Protein AF-A0A4R2RK93-F1 (afdb_monomer)

Solvent-accessible surface area (backbone atoms only — not comparable to full-atom values): 15989 Å² total; per-residue (Å²): 116,74,72,59,56,54,54,54,51,51,53,52,52,54,48,49,67,54,50,50,58,53,50,50,51,50,51,51,48,51,50,48,48,47,70,74,71,39,68,87,72,70,50,73,75,78,76,77,81,46,69,78,23,39,31,24,40,88,84,69,48,78,76,42,46,42,42,65,86,75,56,65,76,26,36,37,36,49,78,88,68,50,42,30,32,28,69,44,70,60,92,61,36,34,37,27,41,82,48,80,71,82,87,76,51,84,56,77,45,92,66,55,93,75,62,83,90,70,61,69,45,63,49,94,87,73,43,70,13,35,34,38,38,31,27,76,68,87,53,77,77,48,47,68,41,45,43,65,59,52,50,28,44,39,76,76,36,30,48,80,46,81,43,49,40,89,75,56,49,76,66,52,54,45,53,48,35,71,65,7,34,56,28,39,35,40,45,50,68,85,47,71,52,59,70,61,90,57,50,68,74,51,46,33,34,37,48,33,30,63,80,42,94,50,30,36,33,38,44,55,50,52,50,54,46,28,68,58,37,60,59,67,65,28,40,39,41,33,36,36,73,62,63,58,88,56,52,99,61,36,43,44,38,42,34,41,44,54,62,53,59,80,74,51,56,62,49,52,52,51,51,47,54,54,49,53,58,48,52,52,56,63,73,78,105

Organism: NCBI:txid35700

Secondary structure (DSSP, 8-state):
-HHHHHHHHHHHHHHHHHHHHHHHHHHHHHHHHHHHHSGGG-PPPPPP----EEEE-TTS-EEEEE-S---TT-EEE-TT--EEEEEEE-SSEEEEEE--GGGT-----SS-SSS--------TTS---EEEEEE---SHHHHHHHHHHHHHHHHTT-EEEEEEGGG--HHHHHHHHHH--SEEEEEEESSS----SS-GGG--EEEEETTSTTHHHHHHHHHHHHHTS-GGGPPEEEEESS--S--SSSEEEEEEEPPPPHHHHHHHHHHHHHHHHHHHHHH--

Sequence (285 aa):
MMNAERRIIGRRCLGALILLPLLFAAIAGLAWISFRYGPWHRIAEAAPWEVQRRVIDERGGSLAITFRPWQPGEGLLDEQGRYWQVTEVSEQAIQVKSASPADRWAEDDLVSRWGPACQLRFPDDGGRGTVVLITEISDKVQWETLEPLTQAVQRVGYEVVVEDATKIDQLRLQAWAEKGPAAIVRIHQQTTPLWSNGEPDRRPAIGVALNHVRVAANSRFAERWALALPAPERPLVFWHRQASQQHLCPRMLDLWVPPAVPGELAQAEKRMDALGGALGRALDS

Nearest PDB structures (foldseek):
  2amj-assembly1_A  TM=5.266E-01  e=3.882E-01  Escherichia coli O157:H7
  7e15-assembly2_D  TM=6.435E-01  e=1.097E+00  Thermococcus kodakarensis KOD1
  5ghr-assembly2_C  TM=6.424E-01  e=1.683E+00  Thermococcus kodakarensis KOD1
  4jgi-assembly3_A  TM=5.611E-01  e=1.318E+00  Desulfitobacterium hafniense
  4kvf-assembly1_A  TM=6.043E-01  e=4.755E+00  Kribbella flavida DSM 17836

pLDDT: mean 70.52, std 14.19, range [40.0, 92.25]

Foldseek 3Di:
DVVVVVVVVVVVVVVCVVVVVVVVVVVVVVVVCCVVVNVPLVFPDFDPQADWAFEAEPVRDTQFIGSHDADFQKWWAGLVRFIWGFHDDDRHYTYIYGDDPPPQAPDLPLAQPPDPDFDADDDPVRAPFAEEEEEQDPDPLLVVQCVLLCVLCVVNRHHYHYHHNVPDDPVNVVVVLNVHGSEYEYEDEDARFDQDPLDRHQAKEKEAESPQSCSNNLQVVLSSSQVSDRSSRRHMYIYHPRDDSADNDRGYMYIYGDYDDPVVVVVVVVVVVVVVVVVVVVVVD

Structure (mmCIF, N/CA/C/O backbone):
data_AF-A0A4R2RK93-F1
#
_entry.id   AF-A0A4R2RK93-F1
#
loop_
_atom_site.group_PDB
_atom_site.id
_atom_site.type_symbol
_atom_site.label_atom_id
_atom_site.label_alt_id
_atom_site.label_comp_id
_atom_site.label_asym_id
_atom_site.label_entity_id
_atom_site.label_seq_id
_atom_site.pdbx_PDB_ins_code
_atom_site.Cartn_x
_atom_site.Cartn_y
_atom_site.C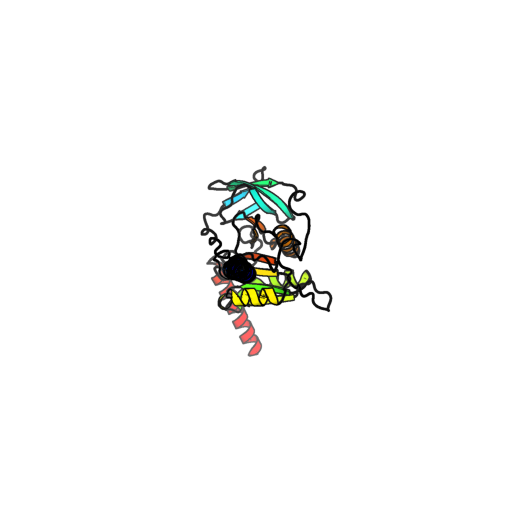artn_z
_atom_site.occupancy
_atom_site.B_iso_or_equiv
_atom_site.auth_seq_id
_atom_site.auth_comp_id
_atom_site.auth_asym_id
_atom_site.auth_atom_id
_atom_site.pdbx_PDB_model_num
ATOM 1 N N . MET A 1 1 ? 46.205 -23.439 -55.775 1.00 56.78 1 MET A N 1
ATOM 2 C CA . MET A 1 1 ? 45.914 -22.351 -54.807 1.00 56.78 1 MET A CA 1
ATOM 3 C C . MET A 1 1 ? 44.507 -22.408 -54.194 1.00 56.78 1 MET A C 1
ATOM 5 O O . MET A 1 1 ? 44.400 -22.143 -53.006 1.00 56.78 1 MET A O 1
ATOM 9 N N . MET A 1 2 ? 43.459 -22.859 -54.903 1.00 55.97 2 MET A N 1
ATOM 10 C CA . MET A 1 2 ? 42.069 -22.917 -54.385 1.00 55.97 2 MET A CA 1
ATOM 11 C C . MET A 1 2 ? 41.837 -23.712 -53.077 1.00 55.97 2 MET A C 1
ATOM 13 O O . MET A 1 2 ? 40.909 -23.406 -52.331 1.00 55.97 2 MET A O 1
ATOM 17 N N . ASN A 1 3 ? 42.662 -24.716 -52.754 1.00 58.53 3 ASN A N 1
ATOM 18 C CA . ASN A 1 3 ? 42.479 -25.524 -51.535 1.00 58.53 3 ASN A CA 1
ATOM 19 C C . ASN A 1 3 ? 42.937 -24.819 -50.245 1.00 58.53 3 ASN A C 1
ATOM 21 O O . ASN A 1 3 ? 42.450 -25.155 -49.164 1.00 58.53 3 ASN A O 1
ATOM 25 N N . ALA A 1 4 ? 43.845 -23.843 -50.340 1.00 58.66 4 ALA A N 1
ATOM 26 C CA . ALA A 1 4 ? 44.300 -23.075 -49.181 1.00 58.66 4 ALA A CA 1
ATOM 27 C C . ALA A 1 4 ? 43.253 -22.026 -48.771 1.00 58.66 4 ALA A C 1
ATOM 29 O O . ALA A 1 4 ? 42.910 -21.923 -47.595 1.00 58.66 4 ALA A O 1
ATOM 30 N N . GLU A 1 5 ? 42.658 -21.331 -49.744 1.00 56.16 5 GLU A N 1
ATOM 31 C CA . GLU A 1 5 ? 41.622 -20.318 -49.502 1.00 56.16 5 GLU A CA 1
ATOM 32 C C . GLU A 1 5 ? 40.330 -20.920 -48.931 1.00 56.16 5 GLU A C 1
ATOM 34 O O . GLU A 1 5 ? 39.788 -20.391 -47.960 1.00 56.16 5 GLU A O 1
ATOM 39 N N . ARG A 1 6 ? 39.881 -22.088 -49.422 1.00 59.31 6 ARG A N 1
ATOM 40 C CA . ARG A 1 6 ? 38.705 -22.784 -48.855 1.00 59.31 6 ARG A CA 1
ATOM 41 C C . ARG A 1 6 ? 38.905 -23.216 -47.399 1.00 59.31 6 ARG A C 1
ATOM 43 O O . ARG A 1 6 ? 37.964 -23.144 -46.610 1.00 59.31 6 ARG A O 1
ATOM 50 N N . ARG A 1 7 ? 40.122 -23.621 -47.008 1.00 58.16 7 ARG A N 1
ATOM 51 C CA . ARG A 1 7 ? 40.441 -23.963 -45.607 1.00 58.16 7 ARG A CA 1
ATOM 52 C C . ARG A 1 7 ? 40.452 -22.735 -44.696 1.00 58.16 7 ARG A C 1
ATOM 54 O O . ARG A 1 7 ? 40.035 -22.839 -43.544 1.00 58.16 7 ARG A O 1
ATOM 61 N N . ILE A 1 8 ? 40.901 -21.586 -45.200 1.00 62.03 8 ILE A N 1
ATOM 62 C CA . ILE A 1 8 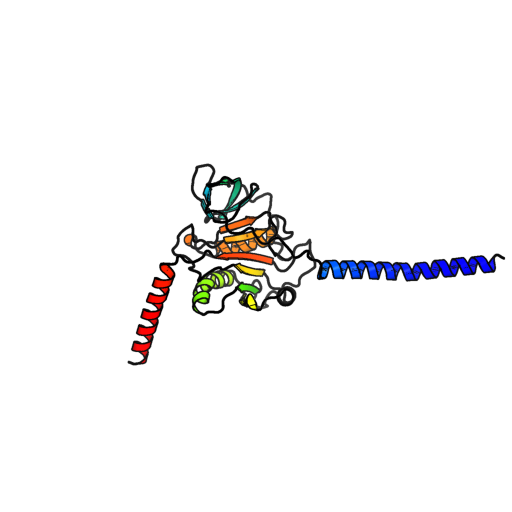? 40.918 -20.324 -44.448 1.00 62.03 8 ILE A CA 1
ATOM 63 C C . ILE A 1 8 ? 39.488 -19.807 -44.240 1.00 62.03 8 ILE A C 1
ATOM 65 O O . ILE A 1 8 ? 39.135 -19.439 -43.121 1.00 62.03 8 ILE A O 1
ATOM 69 N N . ILE A 1 9 ? 38.645 -19.846 -45.277 1.00 62.62 9 ILE A N 1
ATOM 70 C CA . ILE A 1 9 ? 37.237 -19.428 -45.194 1.00 62.62 9 ILE A CA 1
ATOM 71 C C . ILE A 1 9 ? 36.448 -20.360 -44.261 1.00 62.62 9 ILE A C 1
ATOM 73 O O . ILE A 1 9 ? 35.766 -19.879 -43.361 1.00 62.62 9 ILE A O 1
ATOM 77 N N . GLY A 1 10 ? 36.617 -21.683 -44.378 1.00 61.56 10 GLY A N 1
ATOM 78 C CA . GLY A 1 10 ? 35.947 -22.653 -43.503 1.00 61.56 10 GLY A CA 1
ATOM 79 C C . GLY A 1 10 ? 36.301 -22.493 -42.018 1.00 61.56 10 GLY A C 1
ATOM 80 O O . GLY A 1 10 ? 35.417 -22.543 -41.168 1.00 61.56 10 GLY A O 1
ATOM 81 N N . ARG A 1 11 ? 37.573 -22.218 -41.690 1.00 63.28 11 ARG A N 1
ATOM 82 C CA . ARG A 1 11 ? 38.005 -21.947 -40.304 1.00 63.28 11 ARG A CA 1
ATOM 83 C C . ARG A 1 11 ? 37.460 -20.623 -39.761 1.00 63.28 11 ARG A C 1
ATOM 85 O O . ARG A 1 11 ? 37.120 -20.553 -38.584 1.00 63.28 11 ARG A O 1
ATOM 92 N N . ARG A 1 12 ? 37.338 -19.595 -40.608 1.00 65.88 12 ARG A N 1
ATOM 93 C CA . ARG A 1 12 ? 36.748 -18.298 -40.232 1.00 65.88 12 ARG A CA 1
ATOM 94 C C . ARG A 1 12 ? 35.237 -18.402 -39.996 1.00 65.88 12 ARG A C 1
ATOM 96 O O . ARG A 1 12 ? 34.752 -17.863 -39.007 1.00 65.88 12 ARG A O 1
ATOM 103 N N . CYS A 1 13 ? 34.513 -19.147 -40.831 1.00 64.50 13 CYS A N 1
ATOM 104 C CA . CYS A 1 13 ? 33.079 -19.394 -40.651 1.00 64.50 13 CYS A CA 1
ATOM 105 C C . CYS A 1 13 ? 32.783 -20.272 -39.425 1.00 64.50 13 CYS A C 1
ATOM 107 O O . CYS A 1 13 ? 31.846 -19.983 -38.688 1.00 64.50 13 CYS A O 1
ATOM 109 N N . LEU A 1 14 ? 33.601 -21.300 -39.162 1.00 68.81 14 LEU A N 1
ATOM 110 C CA . LEU A 1 14 ? 33.453 -22.149 -37.975 1.00 68.81 14 LEU A CA 1
ATOM 111 C C . LEU A 1 14 ? 33.743 -21.374 -36.679 1.00 68.81 14 LEU A C 1
ATOM 113 O O . LEU A 1 14 ? 33.020 -21.520 -35.698 1.00 68.81 14 LEU A O 1
ATOM 117 N N . GLY A 1 15 ? 34.758 -20.501 -36.694 1.00 67.44 15 GLY A N 1
ATOM 118 C CA . GLY A 1 15 ? 35.039 -19.590 -35.585 1.00 67.44 15 GLY A CA 1
ATOM 119 C C . GLY A 1 15 ? 33.875 -18.636 -35.310 1.00 67.44 15 GLY A C 1
ATOM 120 O O . GLY A 1 15 ? 33.467 -18.495 -34.162 1.00 67.44 15 GLY A O 1
ATOM 121 N N . ALA A 1 16 ? 33.285 -18.044 -36.354 1.00 71.06 16 ALA A N 1
ATOM 122 C CA . ALA A 1 16 ? 32.118 -17.170 -36.220 1.00 71.06 16 ALA A CA 1
ATOM 123 C C . ALA A 1 16 ? 30.878 -17.908 -35.678 1.00 71.06 16 ALA A C 1
ATOM 125 O O . ALA A 1 16 ? 30.174 -17.362 -34.835 1.00 71.06 16 ALA A O 1
ATOM 126 N N . LEU A 1 17 ? 30.648 -19.158 -36.099 1.00 77.94 17 LEU A N 1
ATOM 127 C CA . LEU A 1 17 ? 29.531 -19.992 -35.635 1.00 77.94 17 LEU A CA 1
ATOM 128 C C . LEU A 1 17 ? 29.605 -20.354 -34.146 1.00 77.94 17 LEU A C 1
ATOM 130 O O . LEU A 1 17 ? 28.566 -20.568 -33.536 1.00 77.94 17 LEU A O 1
ATOM 134 N N . ILE A 1 18 ? 30.803 -20.410 -33.559 1.00 79.31 18 ILE A N 1
ATOM 135 C CA . ILE A 1 18 ? 30.996 -20.683 -32.125 1.00 79.31 18 ILE A CA 1
ATOM 136 C C . ILE A 1 18 ? 31.049 -19.376 -31.321 1.00 79.31 18 ILE A C 1
ATOM 138 O O . ILE A 1 18 ? 30.491 -19.291 -30.228 1.00 79.31 18 ILE A O 1
ATOM 142 N N . LEU A 1 19 ? 31.683 -18.334 -31.867 1.00 84.25 19 LEU A N 1
ATOM 143 C CA . LEU A 1 19 ? 31.824 -17.042 -31.194 1.00 84.25 19 LEU A CA 1
ATOM 144 C C . LEU A 1 19 ? 30.496 -16.291 -31.070 1.00 84.25 19 LEU A C 1
ATOM 146 O O . LEU A 1 19 ? 30.280 -15.652 -30.045 1.00 84.25 19 LEU A O 1
ATOM 150 N N . LEU A 1 20 ? 29.597 -16.376 -32.058 1.00 85.88 20 LEU A N 1
ATOM 151 C CA . LEU A 1 20 ? 28.298 -15.695 -31.991 1.00 85.88 20 LEU A CA 1
ATOM 152 C C . LEU A 1 20 ? 27.426 -16.194 -30.826 1.00 85.88 20 LEU A C 1
ATOM 154 O O . LEU A 1 20 ? 26.984 -15.356 -30.043 1.00 85.88 20 LEU A O 1
ATOM 158 N N . PRO A 1 21 ? 27.192 -17.509 -30.647 1.00 89.50 21 PRO A N 1
ATOM 159 C CA . PRO A 1 21 ? 26.432 -18.023 -29.508 1.00 89.50 21 PRO A CA 1
ATOM 160 C C . PRO A 1 21 ? 27.069 -17.684 -28.161 1.00 89.50 21 PRO A C 1
ATOM 162 O O . PRO A 1 21 ? 26.355 -17.330 -27.229 1.00 89.50 21 PRO A O 1
ATOM 165 N N . LEU A 1 22 ? 28.402 -17.747 -28.057 1.00 89.81 22 LEU A N 1
ATOM 166 C CA . LEU A 1 22 ? 29.116 -17.373 -26.833 1.00 89.81 22 LEU A CA 1
ATOM 167 C C . LEU A 1 22 ? 28.977 -15.880 -26.527 1.00 89.81 22 LEU A C 1
ATOM 169 O O . LEU A 1 22 ? 28.758 -15.512 -25.376 1.00 89.81 22 LEU A O 1
ATOM 173 N N . LEU A 1 23 ? 29.051 -15.024 -27.547 1.00 90.50 23 LEU A N 1
ATOM 174 C CA . LEU A 1 23 ? 28.814 -13.591 -27.408 1.00 90.50 23 LEU A CA 1
ATOM 175 C C . 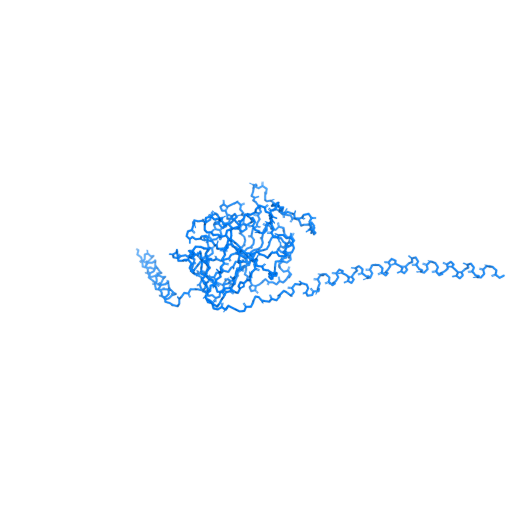LEU A 1 23 ? 27.366 -13.313 -26.990 1.00 90.50 23 LEU A C 1
ATOM 177 O O . LEU A 1 23 ? 27.140 -12.531 -26.073 1.00 90.50 23 LEU A O 1
ATOM 181 N N . PHE A 1 24 ? 26.391 -13.987 -27.604 1.00 90.25 24 PHE A N 1
ATOM 182 C CA . PHE A 1 24 ? 24.987 -13.895 -27.203 1.00 90.25 24 PHE A CA 1
ATOM 183 C C . PHE A 1 24 ? 24.774 -14.358 -25.758 1.00 90.25 24 PHE A C 1
ATOM 185 O O . PHE A 1 24 ? 24.092 -13.671 -25.004 1.00 90.25 24 PHE A O 1
ATOM 192 N N . ALA A 1 25 ? 25.390 -15.467 -25.345 1.00 90.81 25 ALA A N 1
ATOM 193 C CA . ALA A 1 25 ? 25.330 -15.957 -23.971 1.00 90.81 25 ALA A CA 1
ATOM 194 C C . ALA A 1 25 ? 25.992 -14.984 -22.984 1.00 90.81 25 ALA A C 1
ATOM 196 O O . ALA A 1 25 ? 25.456 -14.753 -21.904 1.00 90.81 25 ALA A O 1
ATOM 197 N N . ALA A 1 26 ? 27.114 -14.364 -23.360 1.00 91.06 26 ALA A N 1
ATOM 198 C CA . ALA A 1 26 ? 27.783 -13.353 -22.548 1.00 91.06 26 ALA A CA 1
ATOM 199 C C . ALA A 1 26 ? 26.936 -12.078 -22.411 1.00 91.06 26 ALA A C 1
ATOM 201 O O . ALA A 1 26 ? 26.780 -11.570 -21.304 1.00 91.06 26 ALA A O 1
ATOM 202 N N . ILE A 1 27 ? 26.335 -11.590 -23.502 1.00 92.06 27 ILE A N 1
ATOM 203 C CA . ILE A 1 27 ? 25.421 -10.438 -23.481 1.00 92.06 27 ILE A CA 1
ATOM 204 C C . ILE A 1 27 ? 24.179 -10.760 -22.645 1.00 92.06 27 ILE A C 1
ATOM 206 O O . ILE A 1 27 ? 23.787 -9.950 -21.810 1.00 92.06 27 ILE A O 1
ATOM 210 N N . ALA A 1 28 ? 23.586 -11.945 -22.814 1.00 88.69 28 ALA A N 1
ATOM 211 C CA . ALA A 1 28 ? 22.443 -12.388 -22.021 1.00 88.69 28 ALA A CA 1
ATOM 212 C C . ALA A 1 28 ? 22.800 -12.528 -20.533 1.00 88.69 28 ALA A C 1
ATOM 214 O O . ALA A 1 28 ? 22.027 -12.107 -19.678 1.00 88.69 28 ALA A O 1
ATOM 215 N N . GLY A 1 29 ? 23.986 -13.054 -20.216 1.00 90.12 29 GLY A N 1
ATOM 216 C CA . GLY A 1 29 ? 24.502 -13.148 -18.852 1.00 90.12 29 GLY A CA 1
ATOM 217 C C . GLY A 1 29 ? 24.739 -11.776 -18.222 1.00 90.12 29 GLY A C 1
ATOM 218 O O . GLY A 1 29 ? 24.329 -11.549 -17.088 1.00 90.12 29 GLY A O 1
ATOM 219 N N . LEU A 1 30 ? 25.324 -10.832 -18.963 1.00 85.94 30 LEU A N 1
ATOM 220 C CA . LEU A 1 30 ? 25.493 -9.448 -18.514 1.00 85.94 30 LEU A CA 1
ATOM 221 C C . LEU A 1 30 ? 24.144 -8.752 -18.323 1.00 85.94 30 LEU A C 1
ATOM 223 O O . LEU A 1 30 ? 23.946 -8.110 -17.300 1.00 85.94 30 LEU A O 1
ATOM 227 N N . ALA A 1 31 ? 23.197 -8.928 -19.246 1.00 77.62 31 ALA A N 1
ATOM 228 C CA . ALA A 1 31 ? 21.842 -8.405 -19.108 1.00 77.62 31 ALA A CA 1
ATOM 229 C C . ALA A 1 31 ? 21.126 -9.006 -17.888 1.00 77.62 31 ALA A C 1
ATOM 231 O O . ALA A 1 31 ? 20.501 -8.269 -17.132 1.00 77.62 31 ALA A O 1
ATOM 232 N N . TRP A 1 32 ? 21.270 -10.313 -17.645 1.00 79.00 32 TRP A N 1
ATOM 233 C CA . TRP A 1 32 ? 20.745 -10.991 -16.459 1.00 79.00 32 TRP A CA 1
ATOM 234 C C . TRP A 1 32 ? 21.366 -10.443 -15.174 1.00 79.00 32 TRP A C 1
ATOM 236 O O . TRP A 1 32 ? 20.637 -10.078 -14.259 1.00 79.00 32 TRP A O 1
ATOM 246 N N . ILE A 1 33 ? 22.694 -10.315 -15.109 1.00 76.88 33 ILE A N 1
ATOM 247 C CA . ILE A 1 33 ? 23.408 -9.747 -13.957 1.00 76.88 33 ILE A CA 1
ATOM 248 C C . ILE A 1 33 ? 22.988 -8.290 -13.736 1.00 76.88 33 ILE A C 1
ATOM 250 O O . ILE A 1 33 ? 22.662 -7.917 -12.615 1.00 76.88 33 ILE A O 1
ATOM 254 N N . SER A 1 34 ? 22.931 -7.464 -14.779 1.00 67.50 34 SER A N 1
ATOM 255 C CA . SER A 1 34 ? 22.481 -6.075 -14.675 1.00 67.50 34 SER A CA 1
ATOM 256 C C . SER A 1 34 ? 21.011 -5.962 -14.287 1.00 67.50 34 SER A C 1
ATOM 258 O O . SER A 1 34 ? 20.665 -5.044 -13.556 1.00 67.50 34 SER A O 1
ATOM 260 N N . PHE A 1 35 ? 20.140 -6.869 -14.722 1.00 64.19 35 PHE A N 1
ATOM 261 C CA . PHE A 1 35 ? 18.744 -6.906 -14.281 1.00 64.19 35 PHE A CA 1
ATOM 262 C C . PHE A 1 35 ? 18.628 -7.359 -12.818 1.00 64.19 35 PHE A C 1
ATOM 264 O O . PHE A 1 35 ? 17.820 -6.832 -12.062 1.00 64.19 35 PHE A O 1
ATOM 271 N N . ARG A 1 36 ? 19.472 -8.310 -12.407 1.00 60.78 36 ARG A N 1
ATOM 272 C CA . ARG A 1 36 ? 19.457 -8.941 -11.085 1.00 60.78 36 ARG A CA 1
ATOM 273 C C . ARG A 1 36 ? 20.105 -8.101 -9.984 1.00 60.78 36 ARG A C 1
ATOM 275 O O . ARG A 1 36 ? 19.633 -8.115 -8.853 1.00 60.78 36 ARG A O 1
ATOM 282 N N . TYR A 1 37 ? 21.195 -7.418 -10.318 1.00 58.94 37 TYR A N 1
ATOM 283 C CA . TYR A 1 37 ? 22.056 -6.678 -9.390 1.00 58.94 37 TYR A CA 1
ATOM 284 C C . TYR A 1 37 ? 22.145 -5.187 -9.717 1.00 58.94 37 TYR A C 1
ATOM 286 O O . TYR A 1 37 ? 22.783 -4.432 -8.985 1.00 58.94 37 TYR A O 1
ATOM 294 N N . GLY A 1 38 ? 21.546 -4.741 -10.822 1.00 51.00 38 GLY A N 1
ATOM 295 C CA . GLY A 1 38 ? 21.521 -3.326 -11.155 1.00 51.00 38 GLY A CA 1
ATOM 296 C C . GLY A 1 38 ? 20.697 -2.528 -10.143 1.00 51.00 38 GLY A C 1
ATOM 297 O O . GLY A 1 38 ? 19.739 -3.043 -9.561 1.00 51.00 38 GLY A O 1
ATOM 298 N N . PRO A 1 39 ? 21.007 -1.235 -9.966 1.00 45.75 39 PRO A N 1
ATOM 299 C CA . PRO A 1 39 ? 20.305 -0.343 -9.052 1.00 45.75 39 PRO A CA 1
ATOM 300 C C . PRO A 1 39 ? 18.919 0.065 -9.578 1.00 45.75 39 PRO A C 1
ATOM 302 O O . PRO A 1 39 ? 18.404 1.100 -9.177 1.00 45.75 39 PRO A O 1
ATOM 305 N N . TRP A 1 40 ? 18.279 -0.744 -10.431 1.00 45.44 40 TRP A N 1
ATOM 306 C CA . TRP A 1 40 ? 16.884 -0.568 -10.859 1.00 45.44 40 TRP A CA 1
ATOM 307 C C . TRP A 1 40 ? 15.914 -0.523 -9.666 1.00 45.44 40 TRP A C 1
ATOM 309 O O . TRP A 1 40 ? 14.794 -0.042 -9.786 1.00 45.44 40 TRP A O 1
ATOM 319 N N . HIS A 1 41 ? 16.365 -1.009 -8.507 1.00 41.69 41 HIS A N 1
ATOM 320 C CA . HIS A 1 41 ? 15.663 -0.988 -7.226 1.00 41.69 41 HIS A CA 1
ATOM 321 C C . HIS A 1 41 ? 15.992 0.228 -6.347 1.00 41.69 41 HIS A C 1
ATOM 323 O O . HIS A 1 41 ? 15.347 0.415 -5.317 1.00 41.69 41 HIS A O 1
ATOM 329 N N . ARG A 1 42 ? 16.978 1.062 -6.715 1.00 41.44 42 ARG A N 1
ATOM 330 C CA . ARG A 1 42 ? 17.233 2.337 -6.031 1.00 41.44 42 ARG A CA 1
ATOM 331 C C . ARG A 1 42 ? 16.249 3.363 -6.550 1.00 41.44 42 ARG A C 1
ATOM 333 O O . ARG A 1 42 ? 16.526 4.155 -7.445 1.00 41.44 42 ARG A O 1
ATOM 340 N N . ILE A 1 43 ? 15.069 3.287 -5.977 1.00 42.12 43 ILE A N 1
ATOM 341 C CA . ILE A 1 43 ? 14.025 4.266 -6.156 1.00 42.12 43 ILE A CA 1
ATOM 342 C C . ILE A 1 43 ? 14.246 5.322 -5.080 1.00 42.12 43 ILE A C 1
ATOM 344 O O . ILE A 1 43 ? 14.514 4.973 -3.930 1.00 42.12 43 ILE A O 1
ATOM 348 N N . ALA A 1 44 ? 14.231 6.591 -5.492 1.00 40.00 44 ALA A N 1
ATOM 349 C CA . ALA A 1 44 ? 14.431 7.727 -4.605 1.00 40.00 44 ALA A CA 1
ATOM 350 C C . ALA A 1 44 ? 13.558 7.564 -3.354 1.00 40.00 44 ALA A C 1
ATOM 352 O O . ALA A 1 44 ? 12.356 7.317 -3.473 1.00 40.00 44 ALA A O 1
ATOM 353 N N . GLU A 1 45 ? 14.176 7.655 -2.174 1.00 41.97 45 GLU A N 1
ATOM 354 C CA . GLU A 1 45 ? 13.434 7.742 -0.920 1.00 41.97 45 GLU A CA 1
ATOM 355 C C . GLU A 1 45 ? 12.424 8.881 -1.041 1.00 41.97 45 GLU A C 1
ATOM 357 O O . GLU A 1 45 ? 12.736 9.947 -1.586 1.00 41.97 45 GLU A O 1
ATOM 362 N N . ALA A 1 46 ? 11.194 8.621 -0.595 1.00 47.09 46 ALA A N 1
ATOM 363 C CA . ALA A 1 46 ? 10.167 9.645 -0.533 1.00 47.09 46 ALA A CA 1
ATOM 364 C C . ALA A 1 46 ? 10.756 10.874 0.170 1.00 47.09 46 ALA A C 1
ATOM 366 O O . ALA A 1 46 ? 11.400 10.746 1.213 1.00 47.09 46 ALA A O 1
ATOM 367 N N . ALA A 1 47 ? 10.570 12.048 -0.436 1.00 41.12 47 ALA A N 1
ATOM 368 C CA . ALA A 1 47 ? 11.033 13.293 0.153 1.00 41.12 47 ALA A CA 1
ATOM 369 C C . ALA A 1 47 ? 10.499 13.408 1.595 1.00 41.12 47 ALA A C 1
ATOM 371 O O . ALA A 1 47 ? 9.355 13.008 1.846 1.00 41.12 47 ALA A O 1
ATOM 372 N N . PRO A 1 48 ? 11.315 13.911 2.537 1.00 45.34 48 PRO A N 1
ATOM 373 C CA . PRO A 1 48 ? 10.910 14.062 3.925 1.00 45.34 48 PRO A CA 1
ATOM 374 C C . PRO A 1 48 ? 9.604 14.856 4.042 1.00 45.34 48 PRO A C 1
ATOM 376 O O . PRO A 1 48 ? 9.290 15.715 3.225 1.00 45.34 48 PRO A O 1
ATOM 379 N N . TRP A 1 49 ? 8.842 14.509 5.073 1.00 53.38 49 TRP A N 1
ATOM 380 C CA . TRP A 1 49 ? 7.517 15.000 5.437 1.00 53.38 49 TRP A CA 1
ATOM 381 C C . TRP A 1 49 ? 7.456 16.533 5.466 1.00 53.38 49 TRP A C 1
ATOM 383 O O . TRP A 1 49 ? 7.869 17.173 6.432 1.00 53.38 49 TRP A O 1
ATOM 393 N N . GLU A 1 50 ? 6.936 17.129 4.397 1.00 56.25 50 GLU A N 1
ATOM 394 C CA . GLU A 1 50 ? 6.776 18.573 4.274 1.00 56.25 50 GLU A CA 1
ATOM 395 C C . GLU A 1 50 ? 5.340 18.972 4.585 1.00 56.25 50 GLU A C 1
ATOM 397 O O . GLU A 1 50 ? 4.428 18.540 3.887 1.00 56.25 50 GLU A O 1
ATOM 402 N N . VAL A 1 51 ? 5.199 19.848 5.586 1.00 59.53 51 VAL A N 1
ATOM 403 C CA . VAL A 1 51 ? 4.055 20.721 5.913 1.00 59.53 51 VAL A CA 1
ATOM 404 C C . VAL A 1 51 ? 2.668 20.082 5.764 1.00 59.53 51 VAL A C 1
ATOM 406 O O . VAL A 1 51 ? 2.208 19.736 4.680 1.00 59.53 51 VAL A O 1
ATOM 409 N N . GLN A 1 52 ? 1.934 20.026 6.874 1.00 71.88 52 GLN A N 1
ATOM 410 C CA . GLN A 1 52 ? 0.543 19.580 6.896 1.00 71.88 52 GLN A CA 1
ATOM 411 C C . GLN A 1 52 ? -0.322 20.410 5.928 1.00 71.88 52 GLN A C 1
ATOM 413 O O . GLN A 1 52 ? -0.493 21.614 6.114 1.00 71.88 52 GLN A O 1
ATOM 418 N N . ARG A 1 53 ? -0.893 19.764 4.907 1.00 81.88 53 ARG A N 1
ATOM 419 C CA . ARG A 1 53 ? -1.794 20.372 3.916 1.00 81.88 53 ARG A CA 1
ATOM 420 C C . ARG A 1 53 ? -3.181 19.746 4.005 1.00 81.88 53 ARG A C 1
ATOM 422 O O . ARG A 1 53 ? -3.327 18.552 4.277 1.00 81.88 53 ARG A O 1
ATOM 429 N N . ARG A 1 54 ? -4.216 20.549 3.747 1.00 85.25 54 ARG A N 1
ATOM 430 C CA . ARG A 1 54 ? -5.602 20.062 3.644 1.00 85.25 54 ARG A CA 1
ATOM 431 C C . ARG A 1 54 ? -5.898 19.616 2.223 1.00 85.25 54 ARG A C 1
ATOM 433 O O . ARG A 1 54 ? -5.593 20.343 1.284 1.00 85.25 54 ARG A O 1
ATOM 440 N N . VAL A 1 55 ? -6.532 18.462 2.068 1.00 86.00 55 VAL A N 1
ATOM 441 C CA . VAL A 1 55 ? -7.075 18.028 0.783 1.00 86.00 55 VAL A CA 1
ATOM 442 C C . VAL A 1 55 ? -8.518 18.492 0.691 1.00 86.00 55 VAL A C 1
ATOM 444 O O . VAL A 1 55 ? -9.344 18.083 1.507 1.00 86.00 55 VAL A O 1
ATOM 447 N N . ILE A 1 56 ? -8.801 19.367 -0.268 1.00 90.81 56 ILE A N 1
ATOM 448 C CA . ILE A 1 56 ? -10.101 20.019 -0.420 1.00 90.81 56 ILE A CA 1
ATOM 449 C C . ILE A 1 56 ? -10.719 19.701 -1.778 1.00 90.81 56 ILE A C 1
ATOM 451 O O . ILE A 1 56 ? -10.022 19.670 -2.793 1.00 90.81 56 ILE A O 1
ATOM 455 N N . ASP A 1 57 ? -12.025 19.456 -1.788 1.00 91.31 57 ASP A N 1
ATOM 456 C CA . ASP A 1 57 ? -12.788 19.278 -3.020 1.00 91.31 57 ASP A CA 1
ATOM 457 C C . ASP A 1 57 ? -13.071 20.619 -3.726 1.00 91.31 57 ASP A C 1
ATOM 459 O O . ASP A 1 57 ? -12.795 21.707 -3.215 1.00 91.31 57 ASP A O 1
ATOM 463 N N . GLU A 1 58 ? -13.674 20.542 -4.912 1.00 88.38 58 GLU A N 1
ATOM 464 C CA . GLU A 1 58 ? -14.066 21.701 -5.729 1.00 88.38 58 GLU A CA 1
ATOM 465 C C . GLU A 1 58 ? -15.099 22.636 -5.065 1.00 88.38 58 GLU A C 1
ATOM 467 O O . GLU A 1 58 ? -15.344 23.737 -5.557 1.00 88.38 58 GLU A O 1
ATOM 472 N N . ARG A 1 59 ? -15.710 22.217 -3.950 1.00 88.25 59 ARG A N 1
ATOM 473 C CA . ARG A 1 59 ? -16.671 22.992 -3.150 1.00 88.25 59 ARG A CA 1
ATOM 474 C C . ARG A 1 59 ? -16.046 23.542 -1.862 1.00 88.25 59 ARG A C 1
ATOM 476 O O . ARG A 1 59 ? -16.752 24.174 -1.078 1.00 88.25 59 ARG A O 1
ATOM 483 N N . GLY A 1 60 ? -14.752 23.311 -1.631 1.00 84.75 60 GLY A N 1
ATOM 484 C CA . GLY A 1 60 ? -14.045 23.688 -0.405 1.00 84.75 60 GLY A CA 1
ATOM 485 C C . GLY A 1 60 ? -14.269 22.728 0.770 1.00 84.75 60 GLY A C 1
ATOM 486 O O . GLY A 1 60 ? -13.863 23.032 1.893 1.00 84.75 60 GLY A O 1
ATOM 487 N N . GLY A 1 61 ? -14.904 21.577 0.538 1.00 85.75 61 GLY A N 1
ATOM 488 C CA . GLY A 1 61 ? -15.077 20.520 1.526 1.00 85.75 61 GLY A CA 1
ATOM 489 C C . GLY A 1 61 ? -13.751 19.826 1.826 1.00 85.75 61 GLY A C 1
ATOM 490 O O . GLY A 1 61 ? -13.025 19.437 0.916 1.00 85.75 61 GLY A O 1
ATOM 491 N N . SER A 1 62 ? -13.422 19.666 3.108 1.00 85.00 62 SER A N 1
ATOM 492 C CA . SER A 1 62 ? -12.208 18.963 3.534 1.00 85.00 62 SER A CA 1
ATOM 493 C C . SER A 1 62 ? -12.406 17.453 3.429 1.00 85.00 62 SER A C 1
ATOM 495 O O . SER A 1 62 ? -13.263 16.900 4.113 1.00 85.00 62 SER A O 1
ATOM 497 N N . LEU A 1 63 ? -11.586 16.787 2.620 1.00 78.88 63 LEU A N 1
ATOM 498 C CA . LEU A 1 63 ? -11.600 15.331 2.450 1.00 7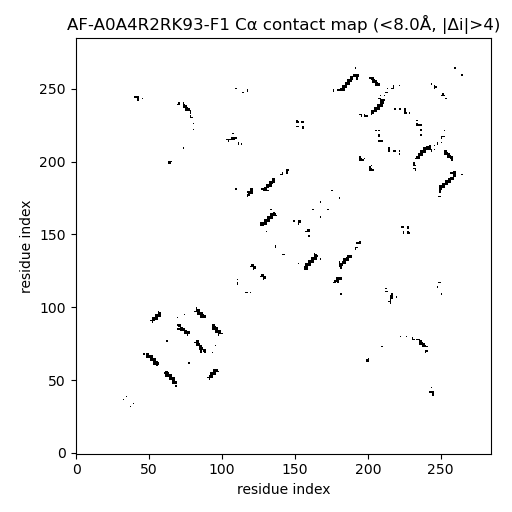8.88 63 LEU A CA 1
ATOM 499 C C . LEU A 1 63 ? -10.576 14.627 3.344 1.00 78.88 63 LEU A C 1
ATOM 501 O O . LEU A 1 63 ? -10.829 13.531 3.834 1.00 78.88 63 LEU A O 1
ATOM 505 N N . ALA A 1 64 ? -9.408 15.241 3.538 1.00 76.06 64 ALA A N 1
ATOM 506 C CA . ALA A 1 64 ? -8.314 14.666 4.313 1.00 76.06 64 ALA A CA 1
ATOM 507 C C . ALA A 1 64 ? -7.319 15.739 4.765 1.00 76.06 64 ALA A C 1
ATOM 509 O O . ALA A 1 64 ? -7.304 16.860 4.250 1.00 76.06 64 ALA A O 1
ATOM 510 N N . ILE A 1 65 ? -6.440 15.370 5.693 1.00 75.75 65 ILE A N 1
ATOM 511 C CA . ILE A 1 65 ? -5.248 16.140 6.041 1.00 75.75 65 ILE A CA 1
ATOM 512 C C . ILE A 1 65 ? -4.032 15.242 5.822 1.00 75.75 65 ILE A C 1
ATOM 514 O O . ILE A 1 65 ? -4.058 14.062 6.157 1.00 75.75 65 ILE A O 1
ATOM 518 N N . THR A 1 66 ? -2.983 15.776 5.203 1.00 72.69 66 THR A N 1
ATOM 519 C CA . THR A 1 66 ? -1.830 14.981 4.772 1.00 72.69 66 THR A CA 1
ATOM 520 C C . THR A 1 66 ? -0.528 15.759 4.920 1.00 72.69 66 THR A C 1
ATOM 522 O O . THR A 1 66 ? -0.487 16.969 4.725 1.00 72.69 66 THR A O 1
ATOM 525 N N . PHE A 1 67 ? 0.545 15.049 5.259 1.00 68.38 67 PHE A N 1
ATOM 526 C CA . PHE A 1 67 ? 1.914 15.575 5.375 1.00 68.38 67 PHE A CA 1
ATOM 527 C C . PHE A 1 67 ? 2.772 15.222 4.153 1.00 68.38 67 PHE A C 1
ATOM 529 O O . PHE A 1 67 ? 3.985 15.423 4.132 1.00 68.38 67 PHE A O 1
ATOM 536 N N . ARG A 1 68 ? 2.146 14.608 3.146 1.00 71.38 68 ARG A N 1
ATOM 537 C CA . ARG A 1 68 ? 2.814 14.138 1.943 1.00 71.38 68 ARG A CA 1
ATOM 538 C C . ARG A 1 68 ? 2.945 15.291 0.940 1.00 71.38 68 ARG A C 1
ATOM 540 O O . ARG A 1 68 ? 1.984 16.041 0.761 1.00 71.38 68 ARG A O 1
ATOM 547 N N . PRO A 1 69 ? 4.062 15.396 0.207 1.00 71.12 69 PRO A N 1
ATOM 548 C CA . PRO A 1 69 ? 4.119 16.228 -0.987 1.00 71.12 69 PRO A CA 1
ATOM 549 C C . PRO A 1 69 ? 3.286 15.587 -2.111 1.00 71.12 69 PRO A C 1
ATOM 551 O O . PRO A 1 69 ? 3.595 14.494 -2.593 1.00 71.12 69 PRO A O 1
ATOM 554 N N . TRP A 1 70 ? 2.213 16.264 -2.519 1.00 79.56 70 TRP A N 1
ATOM 555 C CA . TRP A 1 70 ? 1.361 15.847 -3.635 1.00 79.56 70 TRP A CA 1
ATOM 556 C C . TRP A 1 70 ? 1.768 16.529 -4.932 1.00 79.56 70 TRP A C 1
ATOM 558 O O . TRP A 1 70 ? 2.376 17.599 -4.928 1.00 79.56 70 TRP A O 1
ATOM 568 N N . GLN A 1 71 ? 1.393 15.921 -6.053 1.00 83.19 71 GLN A N 1
ATOM 569 C CA . GLN A 1 71 ? 1.576 16.503 -7.379 1.00 83.19 71 GLN A CA 1
ATOM 570 C C . GLN A 1 71 ? 0.271 16.482 -8.182 1.00 83.19 71 GLN A C 1
ATOM 572 O O . GLN A 1 71 ? -0.507 15.531 -8.062 1.00 83.19 71 GLN A O 1
ATOM 577 N N . PRO A 1 72 ? 0.040 17.469 -9.068 1.00 86.44 72 PRO A N 1
ATOM 578 C CA . PRO A 1 72 ? -1.065 17.414 -10.018 1.00 86.44 72 PRO A CA 1
ATOM 579 C C . PRO A 1 72 ? -1.097 16.096 -10.805 1.00 86.44 72 PRO A C 1
ATOM 581 O O . PRO A 1 72 ? -0.075 15.616 -11.300 1.00 86.44 72 PRO A O 1
ATOM 584 N N . GLY A 1 73 ? -2.287 15.512 -10.940 1.00 81.81 73 GLY A N 1
ATOM 585 C CA . GLY A 1 73 ? -2.544 14.244 -11.624 1.00 81.81 73 GLY A CA 1
ATOM 586 C C . GLY A 1 73 ? -2.487 12.992 -10.740 1.00 81.81 73 GLY A C 1
ATOM 587 O O . GLY A 1 73 ? -2.899 11.925 -11.212 1.00 81.81 73 GLY A O 1
ATOM 588 N N . GLU A 1 74 ? -2.014 13.116 -9.498 1.00 84.56 74 GLU A N 1
ATOM 589 C CA . GLU A 1 74 ? -2.169 12.107 -8.441 1.00 84.56 74 GLU A CA 1
ATOM 590 C C . GLU A 1 74 ? -3.626 11.984 -7.996 1.00 84.56 74 GLU A C 1
ATOM 592 O O . GLU A 1 74 ? -4.461 12.793 -8.391 1.00 84.56 74 GLU A O 1
ATOM 597 N N . GLY A 1 75 ? -3.965 10.966 -7.209 1.00 85.69 75 GLY A N 1
ATOM 598 C CA . GLY A 1 75 ? -5.353 10.764 -6.797 1.00 85.69 75 GLY A CA 1
ATOM 599 C C . GLY A 1 75 ? -5.501 10.110 -5.438 1.00 85.69 75 GLY A C 1
ATOM 600 O O . GLY A 1 75 ? -4.528 9.607 -4.877 1.00 85.69 75 GLY A O 1
ATOM 601 N N . LEU A 1 76 ? -6.727 10.105 -4.928 1.00 86.69 76 LEU A N 1
ATOM 602 C CA . LEU A 1 76 ? -7.107 9.453 -3.679 1.00 86.69 76 LEU A CA 1
ATOM 603 C C . LEU A 1 76 ? -8.511 8.861 -3.758 1.00 86.69 76 LEU A C 1
ATOM 605 O O . LEU A 1 76 ? -9.330 9.283 -4.577 1.00 86.69 76 LEU A O 1
ATOM 609 N N . LEU A 1 77 ? -8.781 7.907 -2.874 1.00 82.94 77 LEU A N 1
ATOM 610 C CA . LEU A 1 77 ? -10.130 7.483 -2.524 1.00 82.94 77 LEU A CA 1
ATOM 611 C C . LEU A 1 77 ? -10.532 8.105 -1.197 1.00 82.94 77 LEU A C 1
ATOM 613 O O . LEU A 1 77 ? -9.765 8.073 -0.232 1.00 82.94 77 LEU A O 1
ATOM 617 N N . ASP A 1 78 ? -11.739 8.661 -1.161 1.00 79.56 78 ASP A N 1
ATOM 618 C CA . ASP A 1 78 ? -12.338 9.090 0.096 1.00 79.56 78 ASP A CA 1
ATOM 619 C C . ASP A 1 78 ? -12.903 7.902 0.888 1.00 79.56 78 ASP A C 1
ATOM 621 O O . ASP A 1 78 ? -12.892 6.746 0.457 1.00 79.56 78 ASP A O 1
ATOM 625 N N . GLU A 1 79 ? -13.426 8.191 2.075 1.00 74.50 79 GLU A N 1
ATOM 626 C CA . GLU A 1 79 ? -14.001 7.184 2.969 1.00 74.50 79 GLU A CA 1
ATOM 627 C C . GLU A 1 79 ? -15.253 6.495 2.396 1.00 74.50 79 GLU A C 1
ATOM 629 O O . GLU A 1 79 ? -15.603 5.399 2.842 1.00 74.50 79 GLU A O 1
ATOM 634 N N . GLN A 1 80 ? -15.921 7.100 1.406 1.00 78.38 80 GLN A N 1
ATOM 635 C CA . GLN A 1 80 ? -17.044 6.511 0.675 1.00 78.38 80 GLN A CA 1
ATOM 636 C C . GLN A 1 80 ? -16.586 5.679 -0.536 1.00 78.38 80 GLN A C 1
ATOM 638 O O . GLN A 1 80 ? -17.425 5.078 -1.207 1.00 78.38 80 GLN A O 1
ATOM 643 N N . GLY A 1 81 ? -15.281 5.621 -0.819 1.00 73.88 81 GLY A N 1
ATOM 644 C CA . GLY A 1 81 ? -14.728 4.939 -1.986 1.00 73.88 81 GLY A CA 1
ATOM 645 C C . GLY A 1 81 ? -14.890 5.726 -3.288 1.00 73.88 81 GLY A C 1
ATOM 646 O O . GLY A 1 81 ? -14.804 5.144 -4.368 1.00 73.88 81 GLY A O 1
ATOM 647 N N . ARG A 1 82 ? -15.143 7.039 -3.222 1.00 83.12 82 ARG A N 1
ATOM 648 C CA . ARG A 1 82 ? -15.178 7.897 -4.411 1.00 83.12 82 ARG A CA 1
ATOM 649 C C . ARG A 1 82 ? -13.769 8.334 -4.772 1.00 83.12 82 ARG A C 1
ATOM 651 O O . ARG A 1 82 ? -12.974 8.686 -3.902 1.00 83.12 82 ARG A O 1
ATOM 658 N N . TYR A 1 83 ? -13.487 8.335 -6.071 1.00 84.50 83 TYR A N 1
ATOM 659 C CA . TYR A 1 83 ? -12.193 8.733 -6.606 1.00 84.50 83 TYR A CA 1
ATOM 660 C C . TYR A 1 83 ? -12.097 10.238 -6.843 1.00 84.50 83 TYR A C 1
ATOM 662 O O . TYR A 1 83 ? -12.998 10.879 -7.398 1.00 84.50 83 TYR A O 1
ATOM 670 N N . TRP A 1 84 ? -10.947 10.772 -6.456 1.00 87.62 84 TRP A N 1
ATOM 671 C CA . TRP A 1 84 ? -10.590 12.173 -6.557 1.00 87.62 84 TRP A CA 1
ATOM 672 C C . TRP A 1 84 ? -9.206 12.302 -7.185 1.00 87.62 84 TRP A C 1
ATOM 674 O O . TRP A 1 84 ? -8.289 11.559 -6.840 1.00 87.62 84 TRP A O 1
ATOM 684 N N . GLN A 1 85 ? -9.039 13.260 -8.093 1.00 90.06 85 GLN A N 1
ATOM 685 C CA . GLN A 1 85 ? -7.761 13.560 -8.733 1.00 90.06 85 GLN A CA 1
ATOM 686 C C . GLN A 1 85 ? -7.268 14.946 -8.321 1.00 90.06 85 GLN A C 1
ATOM 688 O O . GLN A 1 85 ? -8.024 15.911 -8.383 1.00 90.06 85 GLN A O 1
ATOM 693 N N . VAL A 1 86 ? -5.990 15.046 -7.957 1.00 88.81 86 VAL A N 1
ATOM 694 C CA . VAL A 1 86 ? -5.310 16.307 -7.656 1.00 88.81 86 VAL A CA 1
ATOM 695 C C . VAL A 1 86 ? -5.208 17.156 -8.910 1.00 88.81 86 VAL A C 1
ATOM 697 O O . VAL A 1 86 ? -4.626 16.739 -9.915 1.00 88.81 86 VAL A O 1
ATOM 700 N N . THR A 1 87 ? -5.738 18.368 -8.826 1.00 92.19 87 THR A N 1
ATOM 701 C CA . THR A 1 87 ? -5.676 19.376 -9.886 1.00 92.19 87 THR A CA 1
ATOM 702 C C . THR A 1 87 ? -4.617 20.427 -9.592 1.00 92.19 87 THR A C 1
ATOM 704 O O . THR A 1 87 ? -3.890 20.825 -10.499 1.00 92.19 87 THR A O 1
ATOM 707 N N . GLU A 1 88 ? -4.485 20.835 -8.329 1.00 91.75 88 GLU A N 1
ATOM 708 C CA . GLU A 1 88 ? -3.591 21.911 -7.902 1.00 91.75 88 GLU A CA 1
ATOM 709 C C . GLU A 1 88 ? -3.002 21.620 -6.516 1.00 91.75 88 GLU A C 1
ATOM 711 O O . GLU A 1 88 ? -3.647 21.002 -5.666 1.00 91.75 88 GLU A O 1
ATOM 716 N N . VAL A 1 89 ? -1.769 22.074 -6.286 1.00 88.88 89 VAL A N 1
ATOM 717 C CA . VAL A 1 89 ? -1.080 21.981 -4.994 1.00 88.88 89 VAL A CA 1
ATOM 718 C C . VAL A 1 89 ? -0.530 23.358 -4.645 1.00 88.88 89 VAL A C 1
ATOM 720 O O . VAL A 1 89 ? 0.228 23.933 -5.424 1.00 88.88 89 VAL A O 1
ATOM 723 N N . SER A 1 90 ? -0.905 23.873 -3.477 1.00 88.25 90 SER A N 1
ATOM 724 C CA . SER A 1 90 ? -0.419 25.132 -2.912 1.00 88.25 90 SER A CA 1
ATOM 725 C C . SER A 1 90 ? 0.290 24.895 -1.574 1.00 88.25 90 SER A C 1
ATOM 727 O O . SER A 1 90 ? 0.398 23.765 -1.087 1.00 88.25 90 SER A O 1
ATOM 729 N N . GLU A 1 91 ? 0.783 25.965 -0.949 1.00 80.75 91 GLU A N 1
ATOM 730 C CA . GLU A 1 91 ? 1.405 25.883 0.379 1.00 80.75 91 GLU A CA 1
ATOM 731 C C . GLU A 1 91 ? 0.434 25.389 1.461 1.00 80.75 91 GLU A C 1
ATOM 733 O O . GLU A 1 91 ? 0.856 24.711 2.392 1.00 80.75 91 GLU A O 1
ATOM 738 N N . GLN A 1 92 ? -0.863 25.687 1.330 1.00 83.12 92 GLN A N 1
ATOM 739 C CA . GLN A 1 92 ? -1.866 25.410 2.366 1.00 83.12 92 GLN A CA 1
ATOM 740 C C . GLN A 1 92 ? -2.797 24.242 2.020 1.00 83.12 92 GLN A C 1
ATOM 742 O O . GLN A 1 92 ? -3.354 23.604 2.920 1.00 83.12 92 GLN A O 1
ATOM 747 N N . ALA A 1 93 ? -2.998 23.960 0.730 1.00 88.25 93 ALA A N 1
ATOM 748 C CA . ALA A 1 93 ? -4.029 23.031 0.295 1.00 88.25 93 ALA A CA 1
ATOM 749 C C . ALA A 1 93 ? -3.652 22.231 -0.954 1.00 88.25 93 ALA A C 1
ATOM 751 O O . ALA A 1 93 ? -2.853 22.644 -1.791 1.00 88.25 93 ALA A O 1
ATOM 752 N N . ILE A 1 94 ? -4.297 21.078 -1.079 1.00 89.19 94 ILE A N 1
ATOM 753 C CA . ILE A 1 94 ? -4.285 20.206 -2.245 1.00 89.19 94 ILE A CA 1
ATOM 754 C C . ILE A 1 94 ? -5.714 20.199 -2.768 1.00 89.19 94 ILE A C 1
ATOM 756 O O . ILE A 1 94 ? -6.615 19.701 -2.094 1.00 89.19 94 ILE A O 1
ATOM 760 N N . GLN A 1 95 ? -5.931 20.780 -3.941 1.00 92.25 95 GLN A N 1
ATOM 761 C CA . GLN A 1 95 ? -7.248 20.792 -4.561 1.00 92.25 95 GLN A CA 1
ATOM 762 C C . GLN A 1 95 ? -7.447 19.517 -5.366 1.00 92.25 95 GLN A C 1
ATOM 764 O O . GLN A 1 95 ? -6.570 19.112 -6.139 1.00 92.25 95 GLN A O 1
ATOM 769 N N . VAL A 1 96 ? -8.615 18.905 -5.203 1.00 91.75 96 VAL A N 1
ATOM 770 C CA . VAL A 1 96 ? -9.009 17.721 -5.956 1.00 91.75 96 VAL A CA 1
ATOM 771 C C . VAL A 1 96 ? -10.354 17.902 -6.641 1.00 91.75 96 VAL A C 1
ATOM 773 O O . VAL A 1 96 ? -11.240 18.610 -6.165 1.00 91.75 96 VAL A O 1
ATOM 776 N N . LYS A 1 97 ? -10.527 17.187 -7.750 1.00 91.69 97 LYS A N 1
ATOM 777 C CA . LYS A 1 97 ? -11.789 17.098 -8.477 1.00 91.69 97 LYS A CA 1
ATOM 778 C C . LYS A 1 97 ? -12.261 15.654 -8.543 1.00 91.69 97 LYS A C 1
ATOM 780 O O . LYS A 1 97 ? -11.446 14.744 -8.710 1.00 91.69 97 LYS A O 1
ATOM 785 N N . SER A 1 98 ? -13.572 15.449 -8.414 1.00 87.62 98 SER A N 1
ATOM 786 C CA . SER A 1 98 ? -14.155 14.121 -8.588 1.00 87.62 98 SER A CA 1
ATOM 787 C C . SER A 1 98 ? -13.883 13.637 -10.011 1.00 87.62 98 SER A C 1
ATOM 789 O O . SER A 1 98 ? -14.080 14.373 -10.981 1.00 87.62 98 SER A O 1
ATOM 791 N N . ALA A 1 99 ? -13.395 12.407 -10.130 1.00 79.94 99 ALA A N 1
ATOM 792 C CA . ALA A 1 99 ? -13.072 11.795 -11.407 1.00 79.94 99 ALA A CA 1
ATOM 793 C C . ALA A 1 99 ? -13.689 10.397 -11.489 1.00 79.94 99 ALA A C 1
ATOM 795 O O . ALA A 1 99 ? -13.875 9.718 -10.479 1.00 79.94 99 ALA A O 1
ATOM 796 N N . SER A 1 100 ? -14.016 9.961 -12.706 1.00 68.94 100 SER A N 1
ATOM 797 C CA . SER A 1 100 ? -14.516 8.606 -12.919 1.00 68.94 100 SER A CA 1
ATOM 798 C C . SER A 1 100 ? -13.358 7.604 -12.836 1.00 68.94 100 SER A C 1
ATOM 800 O O . SER A 1 100 ? -12.321 7.831 -13.465 1.00 68.94 100 SER A O 1
ATOM 802 N N . PRO A 1 101 ? -13.526 6.474 -12.129 1.00 62.16 101 PRO A N 1
ATOM 803 C CA . PRO A 1 101 ? -12.543 5.390 -12.118 1.00 62.16 101 PRO A CA 1
ATOM 804 C C . PRO A 1 101 ? -12.398 4.687 -13.486 1.00 62.16 101 PRO A C 1
ATOM 806 O O . PRO A 1 101 ? -11.462 3.914 -13.693 1.00 62.16 101 PRO A O 1
ATOM 809 N N . ALA A 1 102 ? -13.324 4.948 -14.421 1.00 48.41 102 ALA A N 1
ATOM 810 C CA . ALA A 1 102 ? -13.599 4.108 -15.588 1.00 48.41 102 ALA A CA 1
ATOM 811 C C . ALA A 1 102 ? -12.439 3.936 -16.586 1.00 48.41 102 ALA A C 1
ATOM 813 O O . ALA A 1 102 ? -12.352 2.878 -17.202 1.00 48.41 102 ALA A O 1
ATOM 814 N N . ASP A 1 103 ? -11.519 4.896 -16.708 1.00 43.97 103 ASP A N 1
ATOM 815 C CA . ASP A 1 103 ? -10.533 4.870 -17.803 1.00 43.97 103 ASP A CA 1
ATOM 816 C C . ASP A 1 103 ? -9.127 4.398 -17.402 1.00 43.97 103 ASP A C 1
ATOM 818 O O . ASP A 1 103 ? -8.238 4.341 -18.251 1.00 43.97 103 ASP A O 1
ATOM 822 N N . ARG A 1 104 ? -8.874 4.054 -16.130 1.00 53.25 104 ARG A N 1
ATOM 823 C CA . ARG A 1 104 ? -7.503 3.721 -15.684 1.00 53.25 104 ARG A CA 1
ATOM 824 C C . ARG A 1 104 ? -7.289 2.299 -15.162 1.00 53.25 104 ARG A C 1
ATOM 826 O O . ARG A 1 104 ? -6.131 1.897 -15.069 1.00 53.25 104 ARG A O 1
ATOM 833 N N . TRP A 1 105 ? -8.328 1.534 -14.811 1.00 61.38 105 TRP A N 1
ATOM 834 C CA . TRP A 1 105 ? -8.153 0.347 -13.944 1.00 61.38 105 TRP A CA 1
ATOM 835 C C . TRP A 1 105 ? -8.852 -0.931 -14.432 1.00 61.38 105 TRP A C 1
ATOM 837 O O . TRP A 1 105 ? -9.393 -1.712 -13.635 1.00 61.38 105 TRP A O 1
ATOM 847 N N . ALA A 1 106 ? -8.849 -1.165 -15.745 1.00 46.25 106 ALA A N 1
ATOM 848 C CA . ALA A 1 106 ? -9.290 -2.442 -16.290 1.00 46.25 106 ALA A CA 1
ATOM 849 C C . ALA A 1 106 ? -8.331 -3.565 -15.841 1.00 46.25 106 ALA A C 1
ATOM 851 O O . ALA A 1 106 ? -7.131 -3.488 -16.073 1.00 46.25 106 ALA A O 1
ATOM 852 N N . GLU A 1 107 ? -8.915 -4.593 -15.217 1.00 51.44 107 GLU A N 1
ATOM 853 C CA . GLU A 1 107 ? -8.324 -5.869 -14.768 1.00 51.44 107 GLU A CA 1
ATOM 854 C C . GLU A 1 107 ? -7.697 -5.903 -13.345 1.00 51.44 107 GLU A C 1
ATOM 856 O O . GLU A 1 107 ? -6.764 -5.180 -13.003 1.00 51.44 107 GLU A O 1
ATOM 861 N N . ASP A 1 108 ? -8.233 -6.796 -12.491 1.00 53.06 108 ASP A N 1
ATOM 862 C CA . ASP A 1 108 ? -7.590 -7.270 -11.248 1.00 53.06 108 ASP A CA 1
ATOM 863 C C . ASP A 1 108 ? -6.786 -8.520 -11.569 1.00 53.06 108 ASP A C 1
ATOM 865 O O . ASP A 1 108 ? -7.049 -9.614 -11.062 1.00 53.06 108 ASP A O 1
ATOM 869 N N . ASP A 1 109 ? -5.833 -8.375 -12.469 1.00 57.44 109 ASP A N 1
ATOM 870 C CA . ASP A 1 109 ? -4.995 -9.496 -12.821 1.00 57.44 109 ASP A CA 1
ATOM 871 C C . ASP A 1 109 ? -3.974 -9.678 -11.681 1.00 57.44 109 ASP A C 1
ATOM 873 O O . ASP A 1 109 ? -2.934 -9.018 -11.574 1.00 57.44 109 ASP A O 1
ATOM 877 N N . LEU A 1 110 ? -4.329 -10.589 -10.759 1.00 53.53 110 LEU A N 1
ATOM 878 C CA . LEU A 1 110 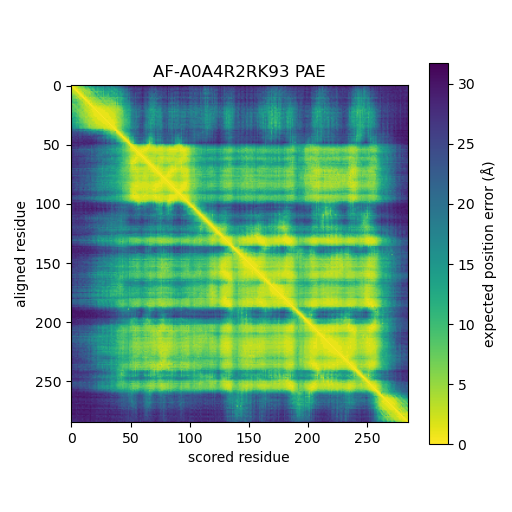? -3.453 -11.179 -9.735 1.00 53.53 110 LEU A CA 1
ATOM 879 C C . LEU A 1 110 ? -2.098 -11.578 -10.341 1.00 53.53 110 LEU A C 1
ATOM 881 O O . LEU A 1 110 ? -1.063 -11.468 -9.681 1.00 53.53 110 LEU A O 1
ATOM 885 N N . VAL A 1 111 ? -2.117 -11.975 -11.612 1.00 51.00 111 VAL A N 1
ATOM 886 C CA . VAL A 1 111 ? -0.962 -12.237 -12.463 1.00 51.00 111 VAL A CA 1
ATOM 887 C C . VAL A 1 111 ? -0.986 -11.228 -13.606 1.00 51.00 111 VAL A C 1
ATOM 889 O O . VAL A 1 111 ? -1.787 -11.363 -14.521 1.00 51.00 111 VAL A O 1
ATOM 892 N N . SER A 1 112 ? -0.114 -10.220 -13.572 1.00 50.28 112 SER A N 1
ATOM 893 C CA . SER A 1 112 ? 0.041 -9.322 -14.722 1.00 50.28 112 SER A CA 1
ATOM 894 C C . SER A 1 112 ? 0.446 -10.140 -15.949 1.00 50.28 112 SER A C 1
ATOM 896 O O . SER A 1 112 ? 1.427 -10.882 -15.890 1.00 50.28 112 SER A O 1
ATOM 898 N N . ARG A 1 113 ? -0.249 -9.958 -17.080 1.00 52.19 113 ARG A N 1
ATOM 899 C CA . ARG A 1 113 ? 0.191 -10.492 -18.388 1.00 52.19 113 ARG A CA 1
ATOM 900 C C . ARG A 1 113 ? 1.544 -9.915 -18.822 1.00 52.19 113 ARG A C 1
ATOM 902 O O . ARG A 1 113 ? 2.218 -10.475 -19.680 1.00 52.19 113 ARG A O 1
ATOM 909 N N . TRP A 1 114 ? 1.933 -8.797 -18.211 1.00 46.03 114 TRP A N 1
ATOM 910 C CA . TRP A 1 114 ? 3.175 -8.072 -18.426 1.00 46.03 114 TRP A CA 1
ATOM 911 C C . TRP A 1 114 ? 4.073 -8.249 -17.196 1.00 46.03 114 TRP A C 1
ATOM 913 O O . TRP A 1 114 ? 3.981 -7.492 -16.227 1.00 46.03 114 TRP A O 1
ATOM 923 N N . GLY A 1 115 ? 4.899 -9.293 -17.196 1.00 49.88 115 GLY A N 1
ATOM 924 C CA . GLY A 1 115 ? 5.840 -9.594 -16.115 1.00 49.88 115 GLY A CA 1
ATOM 925 C C . GLY A 1 115 ? 6.246 -11.070 -16.089 1.00 49.88 115 GLY A C 1
ATOM 926 O O . GLY A 1 115 ? 5.570 -11.896 -16.703 1.00 49.88 115 GLY A O 1
ATOM 927 N N . PRO A 1 116 ? 7.354 -11.428 -15.416 1.00 49.47 116 PRO A N 1
ATOM 928 C CA . PRO A 1 116 ? 7.713 -12.827 -15.226 1.00 49.47 116 PRO A CA 1
ATOM 929 C C . PRO A 1 116 ? 6.592 -13.554 -14.476 1.00 49.47 116 PRO A C 1
ATOM 931 O O . PRO A 1 116 ? 6.016 -13.012 -13.530 1.00 49.47 116 PRO A O 1
ATOM 934 N N . ALA A 1 117 ? 6.285 -14.778 -14.908 1.00 47.47 117 ALA A N 1
ATOM 935 C CA . ALA A 1 117 ? 5.296 -15.622 -14.257 1.00 47.47 117 ALA A CA 1
ATOM 936 C C . ALA A 1 117 ? 5.719 -15.862 -12.805 1.00 47.47 117 ALA A C 1
ATOM 938 O O . ALA A 1 117 ? 6.695 -16.560 -12.534 1.00 47.47 117 ALA A O 1
ATOM 939 N N . CYS A 1 118 ? 4.986 -15.271 -11.873 1.00 54.66 118 CYS A N 1
ATOM 940 C CA . CYS A 1 118 ? 5.102 -15.630 -10.477 1.00 54.66 118 CYS A CA 1
ATOM 941 C C . CYS A 1 118 ? 4.127 -16.741 -10.156 1.00 54.66 118 CYS A C 1
ATOM 943 O O . CYS A 1 118 ? 2.949 -16.669 -10.508 1.00 54.66 118 CYS A O 1
ATOM 945 N N . GLN A 1 119 ? 4.624 -17.750 -9.452 1.00 58.97 119 GLN A N 1
ATOM 946 C CA . GLN A 1 119 ? 3.759 -18.733 -8.831 1.00 58.97 119 GLN A CA 1
ATOM 947 C C . GLN A 1 119 ? 3.008 -18.014 -7.718 1.00 58.97 119 GLN A C 1
ATOM 949 O O . GLN A 1 119 ? 3.616 -17.607 -6.740 1.00 58.97 119 GLN A O 1
ATOM 954 N N . LEU A 1 120 ? 1.706 -17.807 -7.884 1.00 64.62 120 LEU A N 1
ATOM 955 C CA . LEU A 1 120 ? 0.843 -17.502 -6.752 1.00 64.62 120 LEU A CA 1
ATOM 956 C C . LEU A 1 120 ? 0.485 -18.825 -6.096 1.00 64.62 120 LEU A C 1
ATOM 958 O O . LEU A 1 120 ? 0.050 -19.753 -6.780 1.00 64.62 120 LEU A O 1
ATOM 962 N N . ARG A 1 121 ? 0.670 -18.912 -4.782 1.00 65.06 121 ARG A N 1
ATOM 963 C CA . ARG A 1 121 ? 0.174 -20.048 -4.013 1.00 65.06 121 ARG A CA 1
ATOM 964 C C . ARG A 1 121 ? -1.180 -19.688 -3.431 1.00 65.06 121 ARG A C 1
ATOM 966 O O . ARG A 1 121 ? -1.286 -18.820 -2.567 1.00 65.06 121 ARG A O 1
ATOM 973 N N . PHE A 1 122 ? -2.207 -20.355 -3.937 1.00 66.00 122 PHE A N 1
ATOM 974 C CA . PHE A 1 122 ? -3.520 -20.359 -3.312 1.00 66.00 122 PHE A CA 1
ATOM 975 C C . PHE A 1 122 ? -3.556 -21.526 -2.323 1.00 66.00 122 PHE A C 1
ATOM 977 O O . PHE A 1 122 ? -3.140 -22.622 -2.700 1.00 66.00 122 PHE A O 1
ATOM 984 N N . PRO A 1 123 ? -3.971 -21.305 -1.070 1.00 65.38 123 PRO A N 1
ATOM 985 C CA . PRO A 1 123 ? -4.134 -22.389 -0.118 1.00 65.38 123 PRO A CA 1
ATOM 986 C C . PRO A 1 123 ? -5.287 -23.312 -0.540 1.00 65.38 123 PRO A C 1
ATOM 988 O O . PRO A 1 123 ? -6.277 -22.882 -1.138 1.00 65.38 123 PRO A O 1
ATOM 991 N N . ASP A 1 124 ? -5.137 -24.602 -0.235 1.00 67.06 124 ASP A N 1
ATOM 992 C CA . ASP A 1 124 ? -6.070 -25.666 -0.639 1.00 67.06 124 ASP A CA 1
ATOM 993 C C . ASP A 1 124 ? -7.446 -25.559 0.049 1.00 67.06 124 ASP A C 1
ATOM 995 O O . ASP A 1 124 ? -8.410 -26.203 -0.361 1.00 67.06 124 ASP A O 1
ATOM 999 N N . ASP A 1 125 ? -7.551 -24.725 1.086 1.00 69.12 125 ASP A N 1
ATOM 1000 C CA . ASP A 1 125 ? -8.770 -24.440 1.846 1.00 69.12 125 ASP A CA 1
ATOM 1001 C C . ASP A 1 125 ? -9.703 -23.418 1.165 1.00 69.12 125 ASP A C 1
ATOM 1003 O O . ASP A 1 125 ? -10.761 -23.083 1.700 1.00 69.12 125 ASP A O 1
ATOM 1007 N N . GLY A 1 126 ? -9.330 -22.922 -0.021 1.00 65.44 126 GLY A N 1
ATOM 1008 C CA . GLY A 1 126 ? -10.084 -21.904 -0.753 1.00 65.44 126 GLY A CA 1
ATOM 1009 C C . GLY A 1 126 ? -9.792 -20.465 -0.311 1.00 65.44 126 GLY A C 1
ATOM 1010 O O . GLY A 1 126 ? -10.476 -19.540 -0.761 1.00 65.44 126 GLY A O 1
ATOM 1011 N N . GLY A 1 127 ? -8.785 -20.249 0.540 1.00 74.31 127 GLY A N 1
ATOM 1012 C CA . GLY A 1 127 ? -8.289 -18.922 0.889 1.00 74.31 127 GLY A CA 1
ATOM 1013 C C . GLY A 1 127 ? -7.690 -18.170 -0.308 1.00 74.31 127 GLY A C 1
ATOM 1014 O O . GLY A 1 127 ? -7.325 -18.728 -1.344 1.00 74.31 127 GLY A O 1
ATOM 1015 N N . ARG A 1 128 ? -7.566 -16.847 -0.180 1.00 77.31 128 ARG A N 1
ATOM 1016 C CA . ARG A 1 128 ? -7.111 -15.951 -1.261 1.00 77.31 128 ARG A CA 1
ATOM 1017 C C . ARG A 1 128 ? -5.587 -15.834 -1.384 1.00 77.31 128 ARG A C 1
ATOM 1019 O O . ARG A 1 128 ? -5.109 -15.042 -2.199 1.00 77.31 128 ARG A O 1
ATOM 1026 N N . GLY A 1 129 ? -4.837 -16.602 -0.594 1.00 84.50 129 GLY A N 1
ATOM 1027 C CA . GLY A 1 129 ? -3.377 -16.547 -0.501 1.00 84.50 129 GLY A CA 1
ATOM 1028 C C . GLY A 1 129 ? -2.885 -15.885 0.784 1.00 84.50 129 GLY A C 1
ATOM 1029 O O . GLY A 1 129 ? -3.671 -15.461 1.631 1.00 84.50 129 GLY A O 1
ATOM 1030 N N . THR A 1 130 ? -1.566 -15.770 0.898 1.00 88.06 130 THR A N 1
ATOM 1031 C CA . THR A 1 130 ? -0.898 -15.153 2.050 1.00 88.06 130 THR A CA 1
ATOM 1032 C C . THR A 1 130 ? -0.569 -13.685 1.770 1.00 88.06 130 THR A C 1
ATOM 1034 O O . THR A 1 130 ? -0.122 -13.337 0.677 1.00 88.06 130 THR A O 1
ATOM 1037 N N . VAL A 1 131 ? -0.761 -12.811 2.751 1.00 87.94 131 VAL A N 1
ATOM 1038 C CA . VAL A 1 131 ? -0.290 -11.424 2.769 1.00 87.94 131 VAL A CA 1
ATOM 1039 C C . VAL A 1 131 ? 0.836 -11.326 3.790 1.00 87.94 131 VAL A C 1
ATOM 1041 O O . VAL A 1 131 ? 0.655 -11.679 4.952 1.00 87.94 131 VAL A O 1
ATOM 1044 N N . VAL A 1 132 ? 1.999 -10.847 3.361 1.00 88.00 132 VAL A N 1
ATOM 1045 C CA . VAL A 1 132 ? 3.149 -10.633 4.247 1.00 88.00 132 VAL A CA 1
ATOM 1046 C C . VAL A 1 132 ? 3.175 -9.169 4.663 1.00 88.00 132 VAL A C 1
ATOM 1048 O O . VAL A 1 132 ? 3.319 -8.299 3.808 1.00 88.00 132 VAL A O 1
ATOM 1051 N N . LEU A 1 133 ? 3.041 -8.881 5.952 1.00 87.25 133 LEU A N 1
ATOM 1052 C CA . LEU A 1 133 ? 3.219 -7.545 6.513 1.00 87.25 133 LEU A CA 1
ATOM 1053 C C . LEU A 1 133 ? 4.659 -7.408 7.007 1.00 87.25 133 LEU A C 1
ATOM 1055 O O . LEU A 1 133 ? 5.097 -8.193 7.836 1.00 87.25 133 LEU A O 1
ATOM 1059 N N . ILE A 1 134 ? 5.392 -6.420 6.511 1.00 83.88 134 ILE A N 1
ATOM 1060 C CA . ILE A 1 134 ? 6.763 -6.120 6.930 1.00 83.88 134 ILE A CA 1
ATOM 1061 C C . ILE A 1 134 ? 6.730 -4.849 7.761 1.00 83.88 134 ILE A C 1
ATOM 1063 O O . ILE A 1 134 ? 6.275 -3.816 7.273 1.00 83.88 134 ILE A O 1
ATOM 1067 N N . THR A 1 135 ? 7.213 -4.905 8.994 1.00 80.06 135 THR A N 1
ATOM 1068 C CA . THR A 1 135 ? 7.087 -3.797 9.943 1.00 80.06 135 THR A CA 1
ATOM 1069 C C . THR A 1 135 ? 8.251 -3.778 10.929 1.00 80.06 135 THR A C 1
ATOM 1071 O O . THR A 1 135 ? 8.786 -4.827 11.265 1.00 80.06 135 THR A O 1
ATOM 1074 N N . GLU A 1 136 ? 8.669 -2.600 11.393 1.00 70.31 136 GLU A N 1
ATOM 1075 C CA . GLU A 1 136 ? 9.789 -2.423 12.341 1.00 70.31 136 GLU A CA 1
ATOM 1076 C C . GLU A 1 136 ? 9.435 -2.800 13.795 1.00 70.31 136 GLU A C 1
ATOM 1078 O O . GLU A 1 136 ? 10.129 -2.412 14.731 1.00 70.31 136 GLU A O 1
ATOM 1083 N N . ILE A 1 137 ? 8.352 -3.552 14.008 1.00 63.72 137 ILE A N 1
ATOM 1084 C CA . ILE A 1 137 ? 7.810 -3.803 15.343 1.00 63.72 137 ILE A CA 1
ATOM 1085 C C . ILE A 1 137 ? 8.703 -4.743 16.146 1.00 63.72 137 ILE A C 1
ATOM 1087 O O . ILE A 1 137 ? 8.797 -5.935 15.847 1.00 63.72 137 ILE A O 1
ATOM 1091 N N . SER A 1 138 ? 9.305 -4.210 17.210 1.00 54.97 138 SER A N 1
ATOM 1092 C CA . SER A 1 138 ? 10.075 -4.984 18.188 1.00 54.97 138 SER A CA 1
ATOM 1093 C C . SER A 1 138 ? 9.261 -5.384 19.427 1.00 54.97 138 SER A C 1
ATOM 1095 O O . SER A 1 138 ? 9.641 -6.339 20.106 1.00 54.97 138 SER A O 1
ATOM 1097 N N . ASP A 1 139 ? 8.134 -4.710 19.711 1.00 56.59 139 ASP A N 1
ATOM 1098 C CA . ASP A 1 139 ? 7.497 -4.732 21.039 1.00 56.59 139 ASP A CA 1
ATOM 1099 C C . ASP A 1 139 ? 5.983 -5.050 21.013 1.00 56.59 139 ASP A C 1
ATOM 1101 O O . ASP A 1 139 ? 5.252 -4.685 20.091 1.00 56.59 139 ASP A O 1
ATOM 1105 N N . LYS A 1 140 ? 5.476 -5.676 22.092 1.00 53.56 140 LYS A N 1
ATOM 1106 C CA . LYS A 1 140 ? 4.065 -6.109 22.251 1.00 53.56 140 LYS A CA 1
ATOM 1107 C C . LYS A 1 140 ? 3.023 -4.989 22.094 1.00 53.56 140 LYS A C 1
ATOM 1109 O O . LYS A 1 140 ? 1.950 -5.252 21.566 1.00 53.56 140 LYS A O 1
ATOM 1114 N N . VAL A 1 141 ? 3.333 -3.762 22.519 1.00 49.69 141 VAL A N 1
ATOM 1115 C CA . VAL A 1 141 ? 2.411 -2.604 22.465 1.00 49.69 14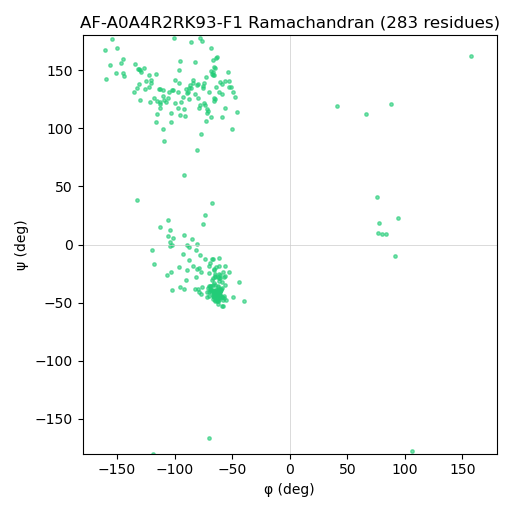1 VAL A CA 1
ATOM 1116 C C . VAL A 1 141 ? 2.077 -2.206 21.024 1.00 49.69 141 VAL A C 1
ATOM 1118 O O . VAL A 1 141 ? 0.995 -1.711 20.743 1.00 49.69 141 VAL A O 1
ATOM 1121 N N . GLN A 1 142 ? 2.983 -2.463 20.082 1.00 57.78 142 GLN A N 1
ATOM 1122 C CA . GLN A 1 142 ? 2.787 -2.110 18.676 1.00 57.78 142 GLN A CA 1
ATOM 1123 C C . GLN A 1 142 ? 1.969 -3.173 17.915 1.00 57.78 142 GLN A C 1
ATOM 1125 O O . GLN A 1 142 ? 1.393 -2.872 16.868 1.00 57.78 142 GLN A O 1
ATOM 1130 N N . TRP A 1 143 ? 1.874 -4.401 18.447 1.00 62.88 143 TRP A N 1
ATOM 1131 C CA . TRP A 1 143 ? 1.057 -5.474 17.866 1.00 62.88 143 TRP A CA 1
ATOM 1132 C C . TRP A 1 143 ? -0.444 -5.190 17.976 1.00 62.88 143 TRP A C 1
ATOM 1134 O O . TRP A 1 143 ? -1.165 -5.384 16.999 1.00 62.88 143 TRP A O 1
ATOM 1144 N N . GLU A 1 144 ? -0.901 -4.662 19.118 1.00 61.94 144 GLU A N 1
ATOM 1145 C CA . GLU A 1 144 ? -2.305 -4.262 19.326 1.00 61.94 144 GLU A CA 1
ATOM 1146 C C . GLU A 1 144 ? -2.766 -3.239 18.276 1.00 61.94 144 GLU A C 1
ATOM 1148 O O . GLU A 1 144 ? -3.926 -3.219 17.873 1.00 61.94 144 GLU A O 1
ATOM 1153 N N . THR A 1 145 ? -1.842 -2.442 17.738 1.00 62.34 145 THR A N 1
ATOM 1154 C CA . THR A 1 145 ? -2.155 -1.464 16.698 1.00 62.34 145 THR A CA 1
ATOM 1155 C C . THR A 1 145 ? -2.231 -2.051 15.288 1.00 62.34 145 THR A C 1
ATOM 1157 O O . THR A 1 145 ? -2.942 -1.524 14.430 1.00 62.34 145 THR A O 1
ATOM 1160 N N . LEU A 1 146 ? -1.507 -3.137 15.015 1.00 70.94 146 LEU A N 1
ATOM 1161 C CA . LEU A 1 146 ? -1.604 -3.856 13.740 1.00 70.94 146 LEU A CA 1
ATOM 1162 C C . LEU A 1 146 ? -2.694 -4.921 13.734 1.00 70.94 146 LEU A C 1
ATOM 1164 O O . LEU A 1 146 ? -3.045 -5.433 12.667 1.00 70.94 146 LEU A O 1
ATOM 1168 N N . GLU A 1 147 ? -3.235 -5.267 14.896 1.00 75.69 147 GLU A N 1
ATOM 1169 C CA . GLU A 1 147 ? -4.286 -6.264 15.012 1.00 75.69 147 GLU A CA 1
ATOM 1170 C C . GLU A 1 147 ? -5.531 -5.903 14.175 1.00 75.69 147 GLU A C 1
ATOM 1172 O O . GLU A 1 147 ? -5.943 -6.751 13.378 1.00 75.69 147 GLU A O 1
ATOM 1177 N N . PRO A 1 148 ? -6.085 -4.671 14.206 1.00 73.81 148 PRO A N 1
ATOM 1178 C CA . PRO A 1 148 ? -7.225 -4.309 13.358 1.00 73.81 148 PRO A CA 1
ATOM 1179 C C . PRO A 1 148 ? -6.935 -4.457 11.857 1.00 73.81 148 PRO A C 1
ATOM 1181 O O . PRO A 1 148 ? -7.780 -4.944 11.103 1.00 73.81 148 PRO A O 1
ATOM 1184 N N . LEU A 1 149 ? -5.720 -4.097 11.422 1.00 73.56 149 LEU A N 1
ATOM 1185 C CA . LEU A 1 149 ? -5.258 -4.258 10.038 1.00 73.56 149 LEU A CA 1
ATOM 1186 C C . LEU A 1 149 ? -5.200 -5.731 9.642 1.00 73.56 149 LEU A C 1
ATOM 1188 O O . LEU A 1 149 ? -5.725 -6.116 8.598 1.00 73.56 149 LEU A O 1
ATOM 1192 N N . THR A 1 150 ? -4.579 -6.543 10.493 1.00 80.50 150 THR A N 1
ATOM 1193 C CA . THR A 1 150 ? -4.407 -7.983 10.297 1.00 80.50 150 THR A CA 1
ATOM 1194 C C . THR A 1 150 ? -5.762 -8.676 10.228 1.00 80.50 150 THR A C 1
ATOM 1196 O O . THR A 1 150 ? -6.037 -9.404 9.273 1.00 80.50 150 THR A O 1
ATOM 1199 N N . GLN A 1 151 ? -6.657 -8.369 11.169 1.00 82.44 151 GLN A N 1
ATOM 1200 C CA . GLN A 1 151 ? -8.019 -8.888 11.181 1.00 82.44 151 GLN A CA 1
ATOM 1201 C C . GLN A 1 151 ? -8.803 -8.459 9.935 1.00 82.44 151 GLN A C 1
ATOM 1203 O O . GLN A 1 151 ? -9.537 -9.267 9.372 1.00 82.44 151 GLN A O 1
ATOM 1208 N N . ALA A 1 152 ? -8.655 -7.218 9.464 1.00 79.88 152 ALA A N 1
ATOM 1209 C CA . ALA A 1 152 ? -9.323 -6.766 8.245 1.00 79.88 152 ALA A CA 1
ATOM 1210 C C . ALA A 1 152 ? -8.852 -7.537 7.004 1.00 79.88 152 ALA A C 1
ATOM 1212 O O . ALA A 1 152 ? -9.682 -7.936 6.188 1.00 79.88 152 ALA A O 1
ATOM 1213 N N . VAL A 1 153 ? -7.548 -7.812 6.881 1.00 81.88 153 VAL A N 1
ATOM 1214 C CA . VAL A 1 153 ? -7.004 -8.650 5.798 1.00 81.88 153 VAL A CA 1
ATOM 1215 C C . VAL A 1 153 ? -7.538 -10.084 5.893 1.00 81.88 153 VAL A C 1
ATOM 1217 O O . VAL A 1 153 ? -7.993 -10.642 4.890 1.00 81.88 153 VAL A O 1
ATOM 1220 N N . GLN A 1 154 ? -7.571 -10.652 7.100 1.00 85.38 154 GLN A N 1
ATOM 1221 C CA . GLN A 1 154 ? -8.094 -11.997 7.354 1.00 85.38 154 GLN A CA 1
ATOM 1222 C C . GLN A 1 154 ? -9.589 -12.124 7.040 1.00 85.38 154 GLN A C 1
ATOM 1224 O O . GLN A 1 154 ? -9.999 -13.100 6.415 1.00 85.38 154 GLN A O 1
ATOM 1229 N N . ARG A 1 155 ? -10.410 -11.115 7.368 1.00 81.38 155 ARG A N 1
ATOM 1230 C CA . ARG A 1 155 ? -11.848 -11.079 7.022 1.00 81.38 155 ARG A CA 1
ATOM 1231 C C . ARG A 1 155 ? -12.104 -11.108 5.514 1.00 81.38 155 ARG A C 1
ATOM 1233 O O . ARG A 1 155 ? -13.159 -11.565 5.085 1.00 81.38 155 ARG A O 1
ATOM 1240 N N . VAL A 1 156 ? -11.152 -10.642 4.701 1.00 77.69 156 VAL A N 1
ATOM 1241 C CA . VAL A 1 156 ? -11.228 -10.711 3.230 1.00 77.69 156 VAL A CA 1
ATOM 1242 C C . VAL A 1 156 ? -10.805 -12.095 2.700 1.00 77.69 156 VAL A C 1
ATOM 1244 O O . VAL A 1 156 ? -10.950 -12.366 1.507 1.00 77.69 156 VAL A O 1
ATOM 1247 N N . GLY A 1 157 ? -10.347 -12.996 3.575 1.00 82.25 157 GLY A N 1
ATOM 1248 C CA . GLY A 1 157 ? -9.993 -14.381 3.260 1.00 82.25 157 GLY A CA 1
ATOM 1249 C C . GLY A 1 157 ? -8.512 -14.597 2.950 1.00 82.25 157 GLY A C 1
ATOM 1250 O O . GLY A 1 157 ? -8.183 -15.542 2.238 1.00 82.25 157 GLY A O 1
ATOM 1251 N N . TYR A 1 158 ? -7.627 -13.714 3.416 1.00 85.44 158 TYR A N 1
ATOM 1252 C CA . TYR A 1 158 ? -6.178 -13.874 3.285 1.00 85.44 158 TYR A CA 1
ATOM 1253 C C . TYR A 1 158 ? -5.561 -14.405 4.583 1.00 85.44 158 TYR A C 1
ATOM 1255 O O . TYR A 1 158 ? -5.923 -13.971 5.674 1.00 85.44 158 TYR A O 1
ATOM 1263 N N . GLU A 1 159 ? -4.571 -15.282 4.467 1.00 88.06 159 GLU A N 1
ATOM 1264 C CA . GLU A 1 159 ? -3.665 -15.572 5.580 1.00 88.06 159 GLU A CA 1
ATOM 1265 C C . GLU A 1 159 ? -2.725 -14.375 5.776 1.00 88.06 159 GLU A C 1
ATOM 1267 O O . GLU A 1 159 ? -2.314 -13.753 4.797 1.00 88.06 159 GLU A O 1
ATOM 1272 N N . VAL A 1 160 ? -2.365 -14.041 7.016 1.00 87.00 160 VAL A N 1
ATOM 1273 C CA . VAL A 1 160 ? -1.426 -12.949 7.301 1.00 87.00 160 VAL A CA 1
ATOM 1274 C C . VAL A 1 160 ? -0.189 -13.492 7.995 1.00 87.00 160 VAL A C 1
ATOM 1276 O O . VAL A 1 160 ? -0.291 -14.127 9.040 1.00 87.00 160 VAL A O 1
ATOM 1279 N N . VAL A 1 161 ? 0.976 -13.188 7.429 1.00 87.81 161 VAL A N 1
ATOM 1280 C CA . VAL A 1 161 ? 2.283 -13.418 8.048 1.00 87.81 161 VAL A CA 1
ATOM 1281 C C . VAL A 1 161 ? 2.900 -12.065 8.356 1.00 87.81 161 VAL A C 1
ATOM 1283 O O . VAL A 1 161 ? 2.899 -11.190 7.495 1.00 87.81 161 VAL A O 1
ATOM 1286 N N . VAL A 1 162 ? 3.438 -11.887 9.560 1.00 84.44 162 VAL A N 1
ATOM 1287 C CA . VAL A 1 162 ? 4.126 -10.649 9.939 1.00 84.44 162 VAL A CA 1
ATOM 1288 C C . VAL A 1 162 ? 5.620 -10.902 10.074 1.00 84.44 162 VAL A C 1
ATOM 1290 O O . VAL A 1 162 ? 6.044 -11.882 10.682 1.00 84.44 162 VAL A O 1
ATOM 1293 N N . GLU A 1 163 ? 6.404 -10.015 9.476 1.00 83.56 163 GLU A N 1
ATOM 1294 C CA . GLU A 1 163 ? 7.855 -10.064 9.392 1.00 83.56 163 GLU A CA 1
ATOM 1295 C C . GLU A 1 163 ? 8.474 -8.776 9.932 1.00 83.56 163 GLU A C 1
ATOM 1297 O O . GLU A 1 163 ? 7.996 -7.667 9.684 1.00 83.56 163 GLU A O 1
ATOM 1302 N N . ASP A 1 164 ? 9.581 -8.944 10.643 1.00 76.56 164 ASP A N 1
ATOM 1303 C CA . ASP A 1 164 ? 10.353 -7.857 11.237 1.00 76.56 164 ASP A CA 1
ATOM 1304 C C . ASP A 1 164 ? 11.230 -7.186 10.170 1.00 76.56 164 ASP A C 1
ATOM 1306 O O . ASP A 1 164 ? 12.126 -7.814 9.596 1.00 76.56 164 ASP A O 1
ATOM 1310 N N . ALA A 1 165 ? 10.988 -5.901 9.919 1.00 74.62 165 ALA A N 1
ATOM 1311 C CA . ALA A 1 165 ? 11.678 -5.107 8.912 1.00 74.62 165 ALA A CA 1
ATOM 1312 C C . ALA A 1 165 ? 13.193 -5.016 9.152 1.00 74.62 165 ALA A C 1
ATOM 1314 O O . ALA A 1 165 ? 13.946 -4.970 8.180 1.00 74.62 165 ALA A O 1
ATOM 1315 N N . THR A 1 166 ? 13.664 -5.089 10.405 1.00 69.38 166 THR A N 1
ATOM 1316 C CA . THR A 1 166 ? 15.109 -5.083 10.719 1.00 69.38 166 THR A CA 1
ATOM 1317 C C . THR A 1 166 ? 15.825 -6.324 10.192 1.00 69.38 166 THR A C 1
ATOM 1319 O O . THR A 1 166 ? 17.038 -6.323 9.979 1.00 69.38 166 THR A O 1
ATOM 1322 N N . LYS A 1 167 ? 15.064 -7.394 9.947 1.00 66.12 167 LYS A N 1
ATOM 1323 C CA . LYS A 1 167 ? 15.557 -8.667 9.433 1.00 66.12 167 LYS A CA 1
ATOM 1324 C C . LYS A 1 167 ? 15.201 -8.867 7.968 1.00 66.12 167 LYS A C 1
ATOM 1326 O O . LYS A 1 167 ? 15.394 -9.972 7.468 1.00 66.12 167 LYS A O 1
ATOM 1331 N N . ILE A 1 168 ? 14.640 -7.873 7.284 1.00 67.88 168 ILE A N 1
ATOM 1332 C CA . ILE A 1 168 ? 14.246 -7.988 5.882 1.00 67.88 168 ILE A CA 1
ATOM 1333 C C . ILE A 1 168 ? 15.280 -7.277 5.011 1.00 67.88 168 ILE A C 1
ATOM 1335 O O . ILE A 1 168 ? 15.321 -6.054 4.916 1.00 67.88 168 ILE A O 1
ATOM 1339 N N . ASP A 1 169 ? 16.102 -8.075 4.337 1.00 70.06 169 ASP A N 1
ATOM 1340 C CA . ASP A 1 169 ? 16.970 -7.626 3.257 1.00 70.06 169 ASP A CA 1
ATOM 1341 C C . ASP A 1 169 ? 16.362 -7.968 1.882 1.00 70.06 169 ASP A C 1
ATOM 1343 O O . ASP A 1 169 ? 15.301 -8.594 1.760 1.00 70.06 169 ASP A O 1
ATOM 1347 N N . GLN A 1 170 ? 17.048 -7.559 0.813 1.00 68.19 170 GLN A N 1
ATOM 1348 C CA . GLN A 1 170 ? 16.615 -7.828 -0.560 1.00 68.19 170 GLN A CA 1
ATOM 1349 C C . GLN A 1 170 ? 16.489 -9.336 -0.853 1.00 68.19 170 GLN A C 1
ATOM 1351 O O . GLN A 1 170 ? 15.624 -9.741 -1.631 1.00 68.19 170 GLN A O 1
ATOM 1356 N N . LEU A 1 171 ? 17.323 -10.174 -0.227 1.00 69.00 171 LEU A N 1
ATOM 1357 C CA . LEU A 1 171 ? 17.299 -11.625 -0.417 1.00 69.00 171 LEU A CA 1
ATOM 1358 C C . LEU A 1 171 ? 16.076 -12.259 0.247 1.00 69.00 171 LEU A C 1
ATOM 1360 O O . LEU A 1 171 ? 15.433 -13.116 -0.354 1.00 69.00 171 LEU A O 1
ATOM 1364 N N . ARG A 1 172 ? 15.701 -11.818 1.449 1.00 72.69 172 ARG A N 1
ATOM 1365 C CA . ARG A 1 172 ? 14.480 -12.266 2.128 1.00 72.69 172 ARG A CA 1
ATOM 1366 C C . ARG A 1 172 ? 13.213 -11.763 1.454 1.00 72.69 172 ARG A C 1
ATOM 1368 O O . ARG A 1 172 ? 12.264 -12.536 1.351 1.00 72.69 172 ARG A O 1
ATOM 1375 N N . LEU A 1 173 ? 13.195 -10.526 0.951 1.00 72.62 173 LEU A N 1
ATOM 1376 C CA . LEU A 1 173 ? 12.086 -10.034 0.120 1.00 72.62 173 LEU A CA 1
ATOM 1377 C C . LEU A 1 173 ? 11.877 -10.924 -1.101 1.00 72.62 173 LEU A C 1
ATOM 1379 O O . LEU A 1 173 ? 10.751 -11.300 -1.422 1.00 72.62 173 LEU A O 1
ATOM 1383 N N . GLN A 1 174 ? 12.969 -11.300 -1.757 1.00 72.81 174 GLN A N 1
ATOM 1384 C CA . GLN A 1 174 ? 12.903 -12.214 -2.879 1.00 72.81 174 GLN A CA 1
ATOM 1385 C C . GLN A 1 174 ? 12.471 -13.620 -2.464 1.00 72.81 174 GLN A C 1
ATOM 1387 O O . GLN A 1 174 ? 11.640 -14.204 -3.148 1.00 72.81 174 GLN A O 1
ATOM 1392 N N . ALA A 1 175 ? 12.988 -14.165 -1.363 1.00 76.81 175 ALA A N 1
ATOM 1393 C CA . ALA A 1 175 ? 12.563 -15.472 -0.872 1.00 76.81 175 ALA A CA 1
ATOM 1394 C C . ALA A 1 175 ? 11.055 -15.482 -0.571 1.00 76.81 175 ALA A C 1
ATOM 1396 O O . ALA A 1 175 ? 10.364 -16.457 -0.861 1.00 76.81 175 ALA A O 1
ATOM 1397 N N . TRP A 1 176 ? 10.519 -14.378 -0.042 1.00 79.19 176 TRP A N 1
ATOM 1398 C CA . TRP A 1 176 ? 9.078 -14.186 0.079 1.00 79.19 176 TRP A CA 1
ATOM 1399 C C . TRP A 1 176 ? 8.391 -14.136 -1.279 1.00 79.19 176 TRP A C 1
ATOM 1401 O O . TRP A 1 176 ? 7.402 -14.833 -1.463 1.00 79.19 176 TRP A O 1
ATOM 1411 N N . ALA A 1 177 ? 8.922 -13.396 -2.249 1.00 76.62 177 ALA A N 1
ATOM 1412 C CA . ALA A 1 177 ? 8.359 -13.369 -3.595 1.00 76.62 177 ALA A CA 1
ATOM 1413 C C . ALA A 1 177 ? 8.328 -14.754 -4.267 1.00 76.62 177 ALA A C 1
ATOM 1415 O O . ALA A 1 177 ? 7.335 -15.103 -4.901 1.00 76.62 177 ALA A O 1
ATOM 1416 N N . GLU A 1 178 ? 9.363 -15.571 -4.069 1.00 76.62 178 GLU A N 1
ATOM 1417 C CA . GLU A 1 178 ? 9.458 -16.947 -4.570 1.00 76.62 178 GLU A CA 1
ATOM 1418 C C . GLU A 1 178 ? 8.449 -17.894 -3.907 1.00 76.62 178 GLU A C 1
ATOM 1420 O O . GLU A 1 178 ? 7.964 -18.825 -4.551 1.00 76.62 178 GLU A O 1
ATOM 1425 N N . LYS A 1 179 ? 8.075 -17.644 -2.644 1.00 78.75 179 LYS A N 1
ATOM 1426 C CA . LYS A 1 179 ? 6.987 -18.374 -1.969 1.00 78.75 179 LYS A CA 1
ATOM 1427 C C . LYS A 1 179 ? 5.607 -18.055 -2.548 1.00 78.75 179 LYS A C 1
ATOM 1429 O O . LYS A 1 179 ? 4.669 -18.810 -2.297 1.00 78.75 179 LYS A O 1
ATOM 1434 N N . GLY A 1 180 ? 5.475 -16.974 -3.314 1.00 78.12 180 GLY A N 1
ATOM 1435 C CA . GLY A 1 180 ? 4.252 -16.661 -4.039 1.00 78.12 180 GLY A CA 1
ATOM 1436 C C . GLY A 1 180 ? 3.084 -16.096 -3.226 1.00 78.12 180 GLY A C 1
ATOM 1437 O O . GLY A 1 180 ? 1.954 -16.524 -3.478 1.00 78.12 180 GLY A O 1
ATOM 1438 N N . PRO A 1 181 ? 3.289 -15.177 -2.260 1.00 86.12 181 PRO A N 1
ATOM 1439 C CA . PRO A 1 181 ? 2.188 -14.575 -1.521 1.00 86.12 181 PRO A CA 1
ATOM 1440 C C . PRO A 1 181 ? 1.333 -13.700 -2.450 1.00 86.12 181 PRO A C 1
ATOM 1442 O O . PRO A 1 181 ? 1.781 -13.206 -3.488 1.00 86.12 181 PRO A O 1
ATOM 1445 N N . ALA A 1 182 ? 0.089 -13.458 -2.049 1.00 84.19 182 ALA A N 1
ATOM 1446 C CA . ALA A 1 182 ? -0.833 -12.581 -2.756 1.00 84.19 182 ALA A CA 1
ATOM 1447 C C . ALA A 1 182 ? -0.387 -11.108 -2.713 1.00 84.19 182 ALA A C 1
ATOM 1449 O O . ALA A 1 182 ? -0.602 -10.371 -3.682 1.00 84.19 182 ALA A O 1
ATOM 1450 N N . ALA A 1 183 ? 0.225 -10.679 -1.603 1.00 86.31 183 ALA A N 1
ATOM 1451 C CA . ALA A 1 183 ? 0.800 -9.347 -1.447 1.00 86.31 183 ALA A CA 1
ATOM 1452 C C . ALA A 1 183 ? 1.904 -9.310 -0.378 1.00 86.31 183 ALA A C 1
ATOM 1454 O O . ALA A 1 183 ? 1.893 -10.088 0.572 1.00 86.31 183 ALA A O 1
ATOM 1455 N N . ILE A 1 184 ? 2.820 -8.357 -0.521 1.00 86.25 184 ILE A N 1
ATOM 1456 C CA . ILE A 1 184 ? 3.749 -7.909 0.515 1.00 86.25 184 ILE A CA 1
ATOM 1457 C C . ILE A 1 184 ? 3.395 -6.454 0.834 1.00 86.25 184 ILE A C 1
ATOM 1459 O O . ILE A 1 184 ? 3.386 -5.605 -0.054 1.00 86.25 184 ILE A O 1
ATOM 1463 N N . VAL A 1 185 ? 3.096 -6.143 2.087 1.00 86.19 185 VAL A N 1
ATOM 1464 C CA . VAL A 1 185 ? 2.808 -4.779 2.531 1.00 86.19 185 VAL A CA 1
ATOM 1465 C C . VAL A 1 185 ? 3.917 -4.331 3.457 1.00 86.19 185 VAL A C 1
ATOM 1467 O O . VAL A 1 185 ? 4.165 -4.961 4.479 1.00 86.19 185 VAL A O 1
ATOM 1470 N N . ARG A 1 186 ? 4.572 -3.226 3.120 1.00 83.00 186 ARG A N 1
ATOM 1471 C CA . ARG A 1 186 ? 5.541 -2.585 4.003 1.00 83.00 186 ARG A CA 1
ATOM 1472 C C . ARG A 1 186 ? 4.848 -1.531 4.832 1.00 83.00 186 ARG A C 1
ATOM 1474 O O . ARG A 1 186 ? 4.184 -0.656 4.287 1.00 83.00 186 ARG A O 1
ATOM 1481 N N . ILE A 1 187 ? 5.018 -1.615 6.137 1.00 80.12 187 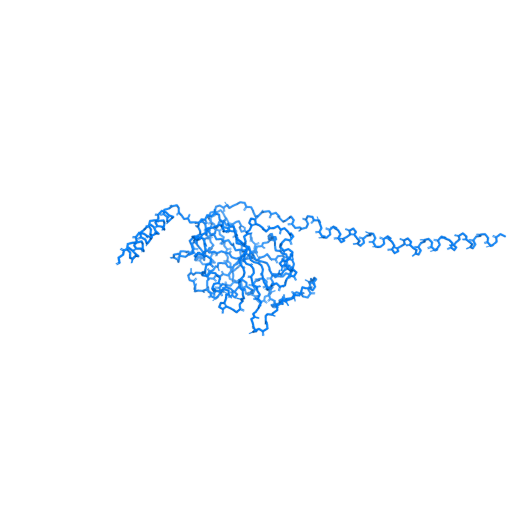ILE A N 1
ATOM 1482 C CA . ILE A 1 187 ? 4.439 -0.680 7.081 1.00 80.12 187 ILE A CA 1
ATOM 1483 C C . ILE A 1 187 ? 5.540 0.269 7.531 1.00 80.12 187 ILE A C 1
ATOM 1485 O O . ILE A 1 187 ? 6.484 -0.133 8.206 1.00 80.12 187 ILE A O 1
ATOM 1489 N N . HIS A 1 188 ? 5.399 1.530 7.145 1.00 75.44 188 HIS A N 1
ATOM 1490 C CA . HIS A 1 188 ? 6.271 2.621 7.552 1.00 75.44 188 HIS A CA 1
ATOM 1491 C C . HIS A 1 188 ? 5.681 3.240 8.819 1.00 75.44 188 HIS A C 1
ATOM 1493 O O . HIS A 1 188 ? 4.610 3.854 8.772 1.00 75.44 188 HIS A O 1
ATOM 1499 N N . GLN A 1 189 ? 6.357 3.042 9.951 1.00 68.38 189 GLN A N 1
ATOM 1500 C CA . GLN A 1 189 ? 5.959 3.557 11.264 1.00 68.38 189 GLN A CA 1
ATOM 1501 C C . GLN A 1 189 ? 7.126 4.357 11.845 1.00 68.38 189 GLN A C 1
ATOM 1503 O O . GLN A 1 189 ? 8.258 3.899 11.783 1.00 68.38 189 GLN A O 1
ATOM 1508 N N . GLN A 1 190 ? 6.871 5.553 12.380 1.00 52.94 190 GLN A N 1
ATOM 1509 C CA . GLN A 1 190 ? 7.927 6.390 12.975 1.00 52.94 190 GLN A CA 1
ATOM 1510 C C . GLN A 1 190 ? 7.926 6.378 14.512 1.00 52.94 190 GLN A C 1
ATOM 1512 O O . GLN A 1 190 ? 8.961 6.647 15.112 1.00 52.94 190 GLN A O 1
ATOM 1517 N N . THR A 1 191 ? 6.795 6.067 15.157 1.00 55.28 191 THR A N 1
ATOM 1518 C CA . THR A 1 191 ? 6.644 5.958 16.622 1.00 55.28 191 THR A CA 1
ATOM 1519 C C . THR A 1 191 ? 5.488 5.014 16.979 1.00 55.28 191 THR A C 1
ATOM 1521 O O . THR A 1 191 ? 4.807 4.516 16.080 1.00 55.28 191 THR A O 1
ATOM 1524 N N . THR A 1 192 ? 5.268 4.760 18.281 1.00 52.09 192 THR A N 1
ATOM 1525 C CA . THR A 1 192 ? 4.165 3.937 18.805 1.00 52.09 192 THR A CA 1
ATOM 1526 C C . THR A 1 192 ? 2.851 4.314 18.125 1.00 52.09 192 THR A C 1
ATOM 1528 O O . THR A 1 192 ? 2.392 5.448 18.268 1.00 52.09 192 THR A O 1
ATOM 1531 N N . PRO A 1 193 ? 2.261 3.403 17.346 1.00 51.16 193 PRO A N 1
ATOM 1532 C CA . PRO A 1 193 ? 1.128 3.749 16.516 1.00 51.16 193 PRO A CA 1
ATOM 1533 C C . PRO A 1 193 ? -0.146 3.758 17.374 1.00 51.16 193 PRO A C 1
ATOM 1535 O O . PRO A 1 193 ? -0.368 2.855 18.181 1.00 51.16 193 PRO A O 1
ATOM 1538 N N . LEU A 1 194 ? -1.006 4.758 17.178 1.00 50.53 194 LEU A N 1
ATOM 1539 C CA . LEU A 1 194 ? -2.383 4.759 17.677 1.00 50.53 194 LEU A CA 1
ATOM 1540 C C . LEU A 1 194 ? -3.311 4.616 16.474 1.00 50.53 194 LEU A C 1
ATOM 1542 O O . LEU A 1 194 ? -3.571 5.572 15.743 1.00 50.53 194 LEU A O 1
ATOM 1546 N N . TRP A 1 195 ? -3.782 3.391 16.245 1.00 52.53 195 TRP A N 1
ATOM 1547 C CA . TRP A 1 195 ? -4.848 3.141 15.287 1.00 52.53 195 TRP A CA 1
ATOM 1548 C C . TRP A 1 195 ? -6.150 3.664 15.890 1.00 52.53 195 TRP A C 1
ATOM 1550 O O . TRP A 1 195 ? -6.719 3.052 16.786 1.00 52.53 195 TRP A O 1
ATOM 1560 N N . SER A 1 196 ? -6.609 4.791 15.345 1.00 53.84 196 SER A N 1
ATOM 1561 C CA . SER A 1 196 ? -7.966 5.324 15.463 1.00 53.84 196 SER A CA 1
ATOM 1562 C C . SER A 1 196 ? -8.444 5.792 16.850 1.00 53.84 196 SER A C 1
ATOM 1564 O O . SER A 1 196 ? -8.869 5.005 17.691 1.00 53.84 196 SER A O 1
ATOM 1566 N N . ASN A 1 197 ? -8.628 7.115 16.945 1.00 52.47 197 ASN A N 1
ATOM 1567 C CA . ASN A 1 197 ? -9.705 7.744 17.728 1.00 52.47 197 ASN A CA 1
ATOM 1568 C C . ASN A 1 197 ? -10.845 8.264 16.811 1.00 52.47 197 ASN A C 1
ATOM 1570 O O . ASN A 1 197 ? -11.670 9.065 17.241 1.00 52.47 197 ASN A O 1
ATOM 1574 N N . GLY A 1 198 ? -10.873 7.878 15.525 1.00 55.69 198 GLY A N 1
ATOM 1575 C CA . GLY A 1 198 ? -11.795 8.441 14.525 1.00 55.69 198 GLY A CA 1
ATOM 1576 C C . GLY A 1 198 ? -11.427 9.838 13.995 1.00 55.69 198 GLY A C 1
ATOM 1577 O O . GLY A 1 198 ? -12.223 10.443 13.277 1.00 55.69 198 GLY A O 1
ATOM 1578 N N . GLU A 1 199 ? -10.233 10.355 14.307 1.00 62.38 199 GLU A N 1
ATOM 1579 C CA . GLU A 1 199 ? -9.773 11.664 13.828 1.00 62.38 199 GLU A CA 1
ATOM 1580 C C . GLU A 1 199 ? -9.239 11.598 12.370 1.00 62.38 199 GLU A C 1
ATOM 1582 O O . GLU A 1 199 ? -8.366 10.774 12.074 1.00 62.38 199 GLU A O 1
ATOM 1587 N N . PRO A 1 200 ? -9.743 12.431 11.430 1.00 60.41 200 PRO A N 1
ATOM 1588 C CA . PRO A 1 200 ? -9.379 12.375 10.004 1.00 60.41 200 PRO A CA 1
ATOM 1589 C C . PRO A 1 200 ? -7.899 12.616 9.675 1.00 60.41 200 PRO A C 1
ATOM 1591 O O . PRO A 1 200 ? -7.401 12.110 8.673 1.00 60.41 200 PRO A O 1
ATOM 1594 N N . ASP A 1 201 ? -7.198 13.394 10.494 1.00 58.78 201 ASP A N 1
ATOM 1595 C CA . ASP A 1 201 ? -5.768 13.711 10.387 1.00 58.78 201 ASP A CA 1
ATOM 1596 C C . ASP A 1 201 ? -4.854 12.583 10.881 1.00 58.78 201 ASP A C 1
ATOM 1598 O O . ASP A 1 201 ? -3.645 12.625 10.652 1.00 58.78 201 ASP A O 1
ATOM 1602 N N . ARG A 1 202 ? -5.432 11.556 11.512 1.00 64.44 202 ARG A N 1
ATOM 1603 C CA . ARG A 1 202 ? -4.714 10.407 12.078 1.00 64.44 202 ARG A CA 1
ATOM 1604 C C . ARG A 1 202 ? -5.002 9.104 11.341 1.00 64.44 202 ARG A C 1
ATOM 1606 O O . ARG A 1 202 ? -4.721 8.020 11.851 1.00 64.44 202 ARG A O 1
ATOM 1613 N N . ARG A 1 203 ? -5.576 9.194 10.140 1.00 71.62 203 ARG A N 1
ATOM 1614 C CA . ARG A 1 203 ? -5.879 8.017 9.326 1.00 71.62 203 ARG A CA 1
ATOM 1615 C C . ARG A 1 203 ? -4.598 7.448 8.702 1.00 71.62 203 ARG A C 1
ATOM 1617 O O . ARG A 1 203 ? -3.762 8.214 8.216 1.00 71.62 203 ARG A O 1
ATOM 1624 N N . PRO A 1 204 ? -4.446 6.115 8.666 1.00 75.94 204 PRO A N 1
ATOM 1625 C CA . PRO A 1 204 ? -3.378 5.480 7.908 1.00 75.94 204 PRO A CA 1
ATOM 1626 C C . PRO A 1 204 ? -3.556 5.758 6.416 1.00 75.94 204 PRO A C 1
ATOM 1628 O O . PRO A 1 204 ? -4.660 6.060 5.956 1.00 75.94 204 PRO A O 1
ATOM 1631 N N . ALA A 1 205 ? -2.488 5.607 5.643 1.00 79.31 205 ALA A N 1
ATOM 1632 C CA . ALA A 1 205 ? -2.540 5.808 4.203 1.00 79.31 205 ALA A CA 1
ATOM 1633 C C . ALA A 1 205 ? -1.861 4.659 3.451 1.00 79.31 205 ALA A C 1
ATOM 1635 O O . ALA A 1 205 ? -0.764 4.246 3.812 1.00 79.31 205 ALA A O 1
ATOM 1636 N N . ILE A 1 206 ? -2.505 4.154 2.399 1.00 84.50 206 ILE A N 1
ATOM 1637 C CA . ILE A 1 206 ? -1.985 3.104 1.518 1.00 84.50 206 ILE A CA 1
ATOM 1638 C C . ILE A 1 206 ? -1.566 3.731 0.187 1.00 84.50 206 ILE A C 1
ATOM 1640 O O . ILE A 1 206 ? -2.372 4.388 -0.471 1.00 84.50 206 ILE A O 1
ATOM 1644 N N . GLY A 1 207 ? -0.325 3.490 -0.231 1.00 84.19 207 GLY A N 1
ATOM 1645 C CA . GLY A 1 207 ? 0.256 4.049 -1.453 1.00 84.19 207 GLY A CA 1
ATOM 1646 C C . GLY A 1 207 ? 0.308 3.075 -2.605 1.00 84.19 207 GLY A C 1
ATOM 1647 O O . GLY A 1 207 ? 0.809 1.954 -2.487 1.00 84.19 207 GLY A O 1
ATOM 1648 N N . VAL A 1 208 ? -0.134 3.553 -3.761 1.00 84.00 208 VAL A N 1
ATOM 1649 C CA . VAL A 1 208 ? -0.069 2.840 -5.032 1.00 84.00 208 VAL A CA 1
ATOM 1650 C C . VAL A 1 208 ? 0.724 3.671 -6.040 1.00 84.00 208 VAL A C 1
ATOM 1652 O O . VAL A 1 208 ? 0.364 4.805 -6.351 1.00 84.00 208 VAL A O 1
ATOM 1655 N N . ALA A 1 209 ? 1.793 3.111 -6.603 1.00 81.06 209 ALA A N 1
ATOM 1656 C CA . ALA A 1 209 ? 2.577 3.813 -7.614 1.00 81.06 209 ALA A CA 1
ATOM 1657 C C . ALA A 1 209 ? 1.835 3.852 -8.968 1.00 81.06 209 ALA A C 1
ATOM 1659 O O . ALA A 1 209 ? 1.537 2.810 -9.554 1.00 81.06 209 ALA A O 1
ATOM 1660 N N . LEU A 1 210 ? 1.573 5.056 -9.498 1.00 74.75 210 LEU A N 1
ATOM 1661 C CA . LEU A 1 210 ? 0.826 5.291 -10.749 1.00 74.75 210 LEU A CA 1
ATOM 1662 C C . LEU A 1 210 ? 1.492 4.690 -11.983 1.00 74.75 210 LEU A C 1
ATOM 1664 O O . LEU A 1 210 ? 0.811 4.223 -12.888 1.00 74.75 210 LEU A O 1
ATOM 1668 N N . ASN A 1 211 ? 2.820 4.730 -12.016 1.00 70.62 211 ASN A N 1
ATOM 1669 C CA . ASN A 1 211 ? 3.615 4.271 -13.153 1.00 70.62 211 ASN A CA 1
ATOM 1670 C C . ASN A 1 211 ? 4.025 2.796 -13.018 1.00 70.62 211 ASN A C 1
ATOM 1672 O O . ASN A 1 211 ? 4.845 2.305 -13.792 1.00 70.62 211 ASN A O 1
ATOM 1676 N N . HIS A 1 212 ? 3.497 2.087 -12.015 1.00 75.19 212 HIS A N 1
ATOM 1677 C CA . HIS A 1 212 ? 3.819 0.686 -11.805 1.00 75.19 212 HIS A CA 1
ATOM 1678 C C . HIS A 1 212 ? 3.019 -0.201 -12.762 1.00 75.19 212 HIS A C 1
ATOM 1680 O O . HIS A 1 212 ? 1.813 -0.030 -12.929 1.00 75.19 212 HIS A O 1
ATOM 1686 N N . VAL A 1 213 ? 3.669 -1.221 -13.328 1.00 71.00 213 VAL A N 1
ATOM 1687 C CA . VAL A 1 213 ? 3.045 -2.170 -14.274 1.00 71.00 213 VAL A CA 1
ATOM 1688 C C . VAL A 1 213 ? 1.831 -2.880 -13.656 1.00 71.00 213 VAL A C 1
ATOM 1690 O O . VAL A 1 213 ? 0.929 -3.322 -14.356 1.00 71.00 213 VAL A O 1
ATOM 1693 N N . ARG A 1 214 ? 1.786 -2.959 -12.319 1.00 72.31 214 ARG A N 1
ATOM 1694 C CA . ARG A 1 214 ? 0.689 -3.557 -11.543 1.00 72.31 214 ARG A CA 1
ATOM 1695 C C . ARG A 1 214 ? -0.205 -2.544 -10.834 1.00 72.31 214 ARG A C 1
ATOM 1697 O O . ARG A 1 214 ? -0.863 -2.916 -9.865 1.00 72.31 214 ARG A O 1
ATOM 1704 N N . VAL A 1 215 ? -0.232 -1.287 -11.278 1.00 78.06 215 VAL A N 1
ATOM 1705 C CA . VAL A 1 215 ? -1.048 -0.229 -10.660 1.00 78.06 215 VAL A CA 1
ATOM 1706 C C . VAL A 1 215 ? -2.498 -0.680 -10.464 1.00 78.06 215 VAL A C 1
ATOM 1708 O O . VAL A 1 215 ? -3.009 -0.549 -9.359 1.00 78.06 215 VAL A O 1
ATOM 1711 N N . ALA A 1 216 ? -3.133 -1.316 -11.455 1.00 76.88 216 ALA A N 1
ATOM 1712 C CA . ALA A 1 216 ? -4.520 -1.779 -11.350 1.00 76.88 216 ALA A CA 1
ATOM 1713 C C . ALA A 1 216 ? -4.712 -2.849 -10.255 1.00 76.88 216 ALA A C 1
ATOM 1715 O O . ALA A 1 216 ? -5.580 -2.713 -9.391 1.00 76.88 216 ALA A O 1
ATOM 1716 N N . ALA A 1 217 ? -3.850 -3.871 -10.226 1.00 77.38 217 ALA A N 1
ATOM 1717 C CA . ALA A 1 217 ? -3.909 -4.943 -9.231 1.00 77.38 217 ALA A CA 1
ATOM 1718 C C . ALA A 1 217 ? -3.592 -4.444 -7.807 1.00 77.38 217 ALA A C 1
ATOM 1720 O O . ALA A 1 217 ? -4.237 -4.868 -6.847 1.00 77.38 217 ALA A O 1
ATOM 1721 N N . ASN A 1 218 ? -2.618 -3.539 -7.665 1.00 82.06 218 ASN A N 1
ATOM 1722 C CA . ASN A 1 218 ? -2.275 -2.903 -6.391 1.00 82.06 218 ASN A CA 1
ATOM 1723 C C . ASN A 1 218 ? -3.425 -2.004 -5.899 1.00 82.06 218 ASN A C 1
ATOM 1725 O O . ASN A 1 218 ? -3.788 -2.083 -4.728 1.00 82.06 218 ASN A O 1
ATOM 1729 N N . SER A 1 219 ? -4.050 -1.234 -6.799 1.00 81.69 219 SER A N 1
ATOM 1730 C CA . SER A 1 219 ? -5.206 -0.369 -6.497 1.00 81.69 219 SER A CA 1
ATOM 1731 C C . SER A 1 219 ? -6.379 -1.170 -5.950 1.00 81.69 219 SER A C 1
ATOM 1733 O O . SER A 1 219 ? -6.847 -0.907 -4.849 1.00 81.69 219 SER A O 1
ATOM 1735 N N . ARG A 1 220 ? -6.800 -2.224 -6.659 1.00 80.25 220 ARG A N 1
ATOM 1736 C CA . ARG A 1 220 ? -7.943 -3.050 -6.240 1.00 80.25 220 ARG A CA 1
ATOM 1737 C C . ARG A 1 220 ? -7.684 -3.813 -4.944 1.00 80.25 220 ARG A C 1
ATOM 1739 O O . ARG A 1 220 ? -8.607 -4.068 -4.173 1.00 80.25 220 ARG A O 1
ATOM 1746 N N . PHE A 1 221 ? -6.439 -4.227 -4.698 1.00 82.50 221 PHE A N 1
ATOM 1747 C CA . PHE 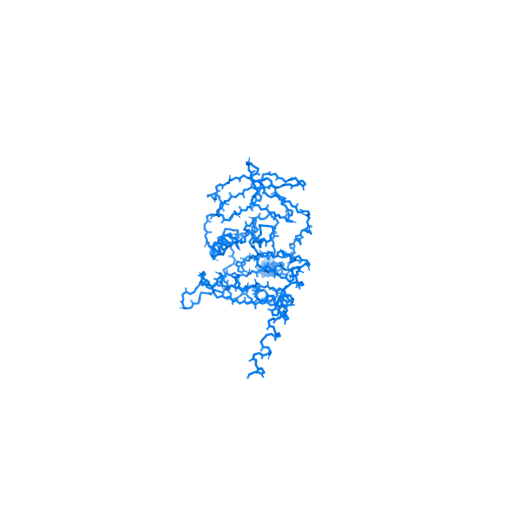A 1 221 ? -6.072 -4.829 -3.417 1.00 82.50 221 PHE A CA 1
ATOM 1748 C C . PHE A 1 221 ? -6.160 -3.805 -2.274 1.00 82.50 221 PHE A C 1
ATOM 1750 O O . PHE A 1 221 ? -6.812 -4.102 -1.275 1.00 82.50 221 PHE A O 1
ATOM 1757 N N . ALA A 1 222 ? -5.608 -2.600 -2.455 1.00 85.69 222 ALA A N 1
ATOM 1758 C CA . ALA A 1 222 ? -5.714 -1.508 -1.486 1.00 85.69 222 ALA A CA 1
ATOM 1759 C C . ALA A 1 222 ? -7.177 -1.116 -1.208 1.00 85.69 222 ALA A C 1
ATOM 1761 O O . ALA A 1 222 ? -7.575 -1.005 -0.054 1.00 85.69 222 ALA A O 1
ATOM 1762 N N . GLU A 1 223 ? -7.993 -0.988 -2.255 1.00 83.00 223 GLU A N 1
ATOM 1763 C CA . GLU A 1 223 ? -9.428 -0.696 -2.178 1.00 83.00 223 GLU A CA 1
ATOM 1764 C C . GLU A 1 223 ? -10.198 -1.728 -1.358 1.00 83.00 223 GLU A C 1
ATOM 1766 O O . GLU A 1 223 ? -10.909 -1.376 -0.419 1.00 83.00 223 GLU A O 1
ATOM 1771 N N . ARG A 1 224 ? -10.048 -3.019 -1.685 1.00 82.50 224 ARG A N 1
ATOM 1772 C CA . ARG A 1 224 ? -10.728 -4.094 -0.948 1.00 82.50 224 ARG A CA 1
ATOM 1773 C C . ARG A 1 224 ? -10.319 -4.127 0.511 1.00 82.50 224 ARG A C 1
ATOM 1775 O O . ARG A 1 224 ? -11.166 -4.364 1.367 1.00 82.50 224 ARG A O 1
ATOM 1782 N N . TRP A 1 225 ? -9.036 -3.913 0.779 1.00 82.88 225 TRP A N 1
ATOM 1783 C CA . TRP A 1 225 ? -8.539 -3.871 2.141 1.00 82.88 225 TRP A CA 1
ATOM 1784 C C . TRP A 1 225 ? -9.126 -2.681 2.907 1.00 82.88 225 TRP A C 1
ATOM 1786 O O . TRP A 1 225 ? -9.681 -2.873 3.987 1.00 82.88 225 TRP A O 1
ATOM 1796 N N . ALA A 1 226 ? -9.101 -1.480 2.325 1.00 82.25 226 ALA A N 1
ATOM 1797 C CA . ALA A 1 226 ? -9.670 -0.287 2.942 1.00 82.25 226 ALA A CA 1
ATOM 1798 C C . ALA A 1 226 ? -11.176 -0.437 3.206 1.00 82.25 226 ALA A C 1
ATOM 1800 O O . ALA A 1 226 ? -11.650 -0.112 4.290 1.00 82.25 226 ALA A O 1
ATOM 1801 N N . LEU A 1 227 ? -11.937 -0.985 2.256 1.00 81.75 227 LEU A N 1
ATOM 1802 C CA . LEU A 1 227 ? -13.385 -1.171 2.397 1.00 81.75 227 LEU A CA 1
ATOM 1803 C C . LEU A 1 227 ? -13.779 -2.258 3.411 1.00 81.75 227 LEU A C 1
ATOM 1805 O O . LEU A 1 227 ? -14.918 -2.246 3.880 1.00 81.75 227 LEU A O 1
ATOM 1809 N N . ALA A 1 228 ? -12.863 -3.160 3.777 1.00 82.69 228 ALA A N 1
ATOM 1810 C CA . ALA A 1 228 ? -13.081 -4.156 4.829 1.00 82.69 228 ALA A CA 1
ATOM 1811 C C . ALA A 1 228 ? -13.049 -3.558 6.251 1.00 82.69 228 ALA A C 1
ATOM 1813 O O . ALA A 1 228 ? -13.447 -4.222 7.212 1.00 82.69 228 ALA A O 1
ATOM 1814 N N . LEU A 1 229 ? -12.589 -2.310 6.382 1.00 78.38 229 LEU A N 1
ATOM 1815 C CA . LEU A 1 229 ? -12.576 -1.540 7.623 1.00 78.38 229 LEU A CA 1
ATOM 1816 C C . LEU A 1 229 ? -13.812 -0.621 7.714 1.00 78.38 229 LEU A C 1
ATOM 1818 O O . LEU A 1 229 ? -14.342 -0.170 6.686 1.00 78.38 229 LEU A O 1
ATOM 1822 N N . PRO A 1 230 ? -14.306 -0.322 8.929 1.00 76.62 230 PRO A N 1
ATOM 1823 C CA . PRO A 1 230 ? -15.389 0.641 9.113 1.00 76.62 230 PRO A CA 1
ATOM 1824 C C . PRO A 1 230 ? -14.925 2.049 8.711 1.00 76.62 230 PRO A C 1
ATOM 1826 O O . PRO A 1 230 ? -13.771 2.398 8.926 1.00 76.62 230 PRO A O 1
ATOM 1829 N N . ALA A 1 231 ? -15.829 2.867 8.151 1.00 76.31 231 ALA A N 1
ATOM 1830 C CA . ALA A 1 231 ? -15.543 4.213 7.621 1.00 76.31 231 ALA A CA 1
ATOM 1831 C C . ALA A 1 231 ? -14.555 5.078 8.446 1.00 76.31 231 ALA A C 1
ATOM 1833 O O . ALA A 1 231 ? -13.613 5.589 7.841 1.00 76.31 231 ALA A O 1
ATOM 1834 N N . PRO A 1 232 ? -14.697 5.226 9.782 1.00 72.94 232 PRO A N 1
ATOM 1835 C CA . PRO A 1 232 ? -13.777 6.048 10.580 1.00 72.94 232 PRO A CA 1
ATOM 1836 C C . PRO A 1 232 ? -12.339 5.510 10.652 1.00 72.94 232 PRO A C 1
ATOM 1838 O O . PRO A 1 232 ? -11.419 6.284 10.903 1.00 72.94 232 PRO A O 1
ATOM 1841 N N . GLU A 1 233 ? -12.145 4.215 10.409 1.00 73.25 233 GLU A N 1
ATOM 1842 C CA . GLU A 1 233 ? -10.854 3.518 10.459 1.00 73.25 233 GLU A CA 1
ATOM 1843 C C . GLU A 1 233 ? -10.288 3.232 9.063 1.00 73.25 233 GLU A C 1
ATOM 1845 O O . GLU A 1 233 ? -9.215 2.641 8.933 1.00 73.25 233 GLU A O 1
ATOM 1850 N N . ARG A 1 234 ? -11.007 3.612 7.996 1.00 80.31 234 ARG A N 1
ATOM 1851 C CA . ARG A 1 234 ? -10.561 3.329 6.631 1.00 80.31 234 ARG A CA 1
ATOM 1852 C C . ARG A 1 234 ? -9.284 4.106 6.329 1.00 80.31 234 ARG A C 1
ATOM 1854 O O . ARG A 1 234 ? -9.282 5.335 6.455 1.00 80.31 234 ARG A O 1
ATOM 1861 N N . PRO A 1 235 ? -8.219 3.426 5.880 1.00 79.06 235 PRO A N 1
ATOM 1862 C CA . PRO A 1 235 ? -7.037 4.112 5.413 1.00 79.06 235 PRO A CA 1
ATOM 1863 C C . PRO A 1 235 ? -7.352 4.895 4.137 1.00 79.06 235 PRO A C 1
ATOM 1865 O O . PRO A 1 235 ? -8.156 4.469 3.304 1.00 79.06 235 PRO A O 1
ATOM 1868 N N . LEU A 1 236 ? -6.667 6.020 3.958 1.00 79.69 236 LEU A N 1
ATOM 1869 C CA . LEU A 1 236 ? -6.679 6.762 2.705 1.00 79.69 236 LEU A CA 1
ATOM 1870 C C . LEU A 1 236 ? -5.889 5.979 1.659 1.0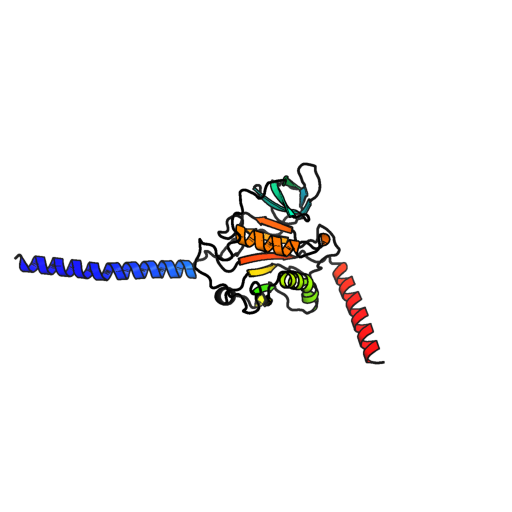0 79.69 236 LEU A C 1
ATOM 1872 O O . LEU A 1 236 ? -4.684 5.789 1.803 1.00 79.69 236 LEU A O 1
ATOM 1876 N N . VAL A 1 237 ? -6.542 5.538 0.589 1.00 85.19 237 VAL A N 1
ATOM 1877 C CA . VAL A 1 237 ? -5.837 4.951 -0.557 1.00 85.19 237 VAL A CA 1
ATOM 1878 C C . VAL A 1 237 ? -5.448 6.081 -1.492 1.00 85.19 237 VAL A C 1
ATOM 1880 O O . VAL A 1 237 ? -6.310 6.853 -1.911 1.00 85.19 237 VAL A O 1
ATOM 1883 N N . PHE A 1 238 ? -4.167 6.187 -1.829 1.00 83.06 238 PHE A N 1
ATOM 1884 C CA . PHE A 1 238 ? -3.690 7.208 -2.746 1.00 83.06 238 PHE A CA 1
ATOM 1885 C C . PHE A 1 238 ? -2.740 6.675 -3.804 1.00 83.06 238 PHE A C 1
ATOM 1887 O O . PHE A 1 238 ? -2.021 5.691 -3.627 1.00 83.06 238 PHE A O 1
ATOM 1894 N N . TRP A 1 239 ? -2.712 7.405 -4.909 1.00 84.44 239 TRP A N 1
ATOM 1895 C CA . TRP A 1 239 ? -1.870 7.128 -6.050 1.00 84.44 239 TRP A CA 1
ATOM 1896 C C . TRP A 1 239 ? -0.782 8.177 -6.180 1.00 84.44 239 TRP A C 1
ATOM 1898 O O . TRP A 1 239 ? -1.082 9.368 -6.248 1.00 84.44 239 TRP A O 1
ATOM 1908 N N . HIS A 1 240 ? 0.469 7.739 -6.275 1.00 78.25 240 HIS A N 1
ATOM 1909 C CA . HIS A 1 240 ? 1.619 8.634 -6.346 1.00 78.25 240 HIS A CA 1
ATOM 1910 C C . HIS A 1 240 ? 2.456 8.413 -7.608 1.00 78.25 240 HIS A C 1
ATOM 1912 O O . HIS A 1 240 ? 2.557 7.299 -8.121 1.00 78.25 240 HIS A O 1
ATOM 1918 N N . ARG A 1 241 ? 3.042 9.488 -8.148 1.00 69.62 241 ARG A N 1
ATOM 1919 C CA . ARG A 1 241 ? 3.806 9.436 -9.412 1.00 69.62 241 ARG A CA 1
ATOM 1920 C C . ARG A 1 241 ? 5.193 8.827 -9.269 1.00 69.62 241 ARG A C 1
ATOM 1922 O O . ARG A 1 241 ? 5.659 8.151 -10.188 1.00 69.62 241 ARG A O 1
ATOM 1929 N N . GLN A 1 242 ? 5.861 9.092 -8.150 1.00 65.38 242 GLN A N 1
ATOM 1930 C CA . GLN A 1 242 ? 7.144 8.463 -7.855 1.00 65.38 242 GLN A CA 1
ATOM 1931 C C . GLN A 1 242 ? 6.915 6.963 -7.717 1.00 65.38 242 GLN A C 1
ATOM 1933 O O . GLN A 1 242 ? 5.941 6.559 -7.094 1.00 65.38 242 GLN A O 1
ATOM 1938 N N . ALA A 1 243 ? 7.767 6.129 -8.305 1.00 57.19 243 ALA A N 1
ATOM 1939 C CA . ALA A 1 243 ? 7.717 4.721 -7.950 1.00 57.19 243 ALA A CA 1
ATOM 1940 C C . ALA A 1 243 ? 8.012 4.614 -6.444 1.00 57.19 243 ALA A C 1
ATOM 1942 O O . ALA A 1 243 ? 8.821 5.366 -5.912 1.00 57.19 243 ALA A O 1
ATOM 1943 N N . SER A 1 244 ? 7.307 3.747 -5.738 1.00 61.34 244 SER A N 1
ATOM 1944 C CA . SER A 1 244 ? 7.729 3.243 -4.430 1.00 61.34 244 SER A CA 1
ATOM 1945 C C . SER A 1 244 ? 8.653 2.052 -4.666 1.00 61.34 244 SER A C 1
ATOM 1947 O O . SER A 1 244 ? 8.781 1.603 -5.806 1.00 61.34 244 SER A O 1
ATOM 1949 N N . GLN A 1 245 ? 9.262 1.476 -3.626 1.00 60.47 245 GLN A N 1
ATOM 1950 C CA . GLN A 1 245 ? 10.001 0.204 -3.731 1.00 60.47 245 GLN A CA 1
ATOM 1951 C C . GLN A 1 245 ? 9.079 -1.003 -4.019 1.00 60.47 245 GLN A C 1
ATOM 1953 O O . GLN A 1 245 ? 9.302 -2.097 -3.515 1.00 60.47 245 GLN A O 1
ATOM 1958 N N . GLN A 1 246 ? 8.028 -0.805 -4.818 1.00 68.69 246 GLN A N 1
ATOM 1959 C CA . GLN A 1 246 ? 7.106 -1.828 -5.274 1.00 68.69 246 GLN A CA 1
ATOM 1960 C C . GLN A 1 246 ? 7.805 -2.690 -6.322 1.00 68.69 246 GLN A C 1
ATOM 1962 O O . GLN A 1 246 ? 8.280 -2.207 -7.351 1.00 68.69 246 GLN A O 1
ATOM 1967 N N . HIS A 1 247 ? 7.900 -3.982 -6.030 1.00 65.56 247 HIS A N 1
ATOM 1968 C CA . HIS A 1 247 ? 8.455 -4.961 -6.949 1.00 65.56 247 HIS A CA 1
ATOM 1969 C C . HIS A 1 247 ? 7.411 -5.413 -7.978 1.00 65.56 247 HIS A C 1
ATOM 1971 O O . HIS A 1 247 ? 6.202 -5.375 -7.746 1.00 65.56 247 HIS A O 1
ATOM 1977 N N . LEU A 1 248 ? 7.899 -5.912 -9.119 1.00 64.38 248 LEU A N 1
ATOM 1978 C CA . LEU A 1 248 ? 7.054 -6.465 -10.184 1.00 64.38 248 LEU A CA 1
ATOM 1979 C C . LEU A 1 248 ? 6.236 -7.675 -9.707 1.00 64.38 248 LEU A C 1
ATOM 1981 O O . LEU A 1 248 ? 5.176 -7.967 -10.258 1.00 64.38 248 LEU A O 1
ATOM 1985 N N . CYS A 1 249 ? 6.709 -8.381 -8.682 1.00 67.25 249 CYS A N 1
ATOM 1986 C CA . CYS A 1 249 ? 5.999 -9.490 -8.075 1.00 67.25 249 CYS A CA 1
ATOM 1987 C C . CYS A 1 249 ? 6.517 -9.776 -6.656 1.00 67.25 249 CYS A C 1
ATOM 1989 O O . CYS A 1 249 ? 7.737 -9.730 -6.470 1.00 67.25 249 CYS A O 1
ATOM 1991 N N . PRO A 1 250 ? 5.647 -10.134 -5.686 1.00 74.38 250 PRO A N 1
ATOM 1992 C CA . PRO A 1 250 ? 4.168 -10.182 -5.693 1.00 74.38 250 PRO A CA 1
ATOM 1993 C C . PRO A 1 250 ? 3.561 -8.767 -5.730 1.00 74.38 250 PRO A C 1
ATOM 1995 O O . PRO A 1 250 ? 4.271 -7.817 -6.053 1.00 74.38 250 PRO A O 1
ATOM 1998 N N . ARG A 1 251 ? 2.250 -8.589 -5.469 1.00 81.31 251 ARG A N 1
ATOM 1999 C CA . ARG A 1 251 ? 1.730 -7.227 -5.233 1.00 81.31 251 ARG A CA 1
ATOM 2000 C C . ARG A 1 251 ? 2.517 -6.617 -4.083 1.00 81.31 251 ARG A C 1
ATOM 2002 O O . ARG A 1 251 ? 2.797 -7.312 -3.110 1.00 81.31 251 ARG A O 1
ATOM 2009 N N . MET A 1 252 ? 2.834 -5.337 -4.185 1.00 81.25 252 MET A N 1
ATOM 2010 C CA . MET A 1 252 ? 3.550 -4.643 -3.131 1.00 81.25 252 MET A CA 1
ATOM 2011 C C . MET A 1 252 ? 2.909 -3.296 -2.871 1.00 81.25 252 MET A C 1
ATOM 2013 O O . MET A 1 252 ? 2.622 -2.570 -3.820 1.00 81.25 252 MET A O 1
ATOM 2017 N N . LEU A 1 253 ? 2.656 -3.001 -1.602 1.00 83.50 253 LEU A N 1
ATOM 2018 C CA . LEU A 1 253 ? 2.070 -1.746 -1.149 1.00 83.50 253 LEU A CA 1
ATOM 2019 C C . LEU A 1 253 ? 2.881 -1.186 0.010 1.00 83.50 253 LEU A C 1
ATOM 2021 O O . LEU A 1 253 ? 3.452 -1.941 0.796 1.00 83.50 253 LEU A O 1
ATOM 2025 N N . ASP A 1 254 ? 2.860 0.132 0.128 1.00 81.69 254 ASP A N 1
ATOM 2026 C CA . ASP A 1 254 ? 3.353 0.831 1.305 1.00 81.69 254 ASP A CA 1
ATOM 2027 C C . ASP A 1 254 ? 2.153 1.327 2.111 1.00 81.69 254 ASP A C 1
ATOM 2029 O O . ASP A 1 254 ? 1.221 1.915 1.559 1.00 81.69 254 ASP A O 1
ATOM 2033 N N . LEU A 1 255 ? 2.168 1.055 3.409 1.00 80.88 255 LEU A N 1
ATOM 2034 C CA . LEU A 1 255 ? 1.212 1.545 4.387 1.00 80.88 255 LEU A CA 1
ATOM 2035 C C . LEU A 1 255 ? 1.955 2.500 5.321 1.00 80.88 255 LEU A C 1
ATOM 2037 O O . LEU A 1 255 ? 2.871 2.083 6.025 1.00 80.88 255 LEU A O 1
ATOM 2041 N N . TRP A 1 256 ? 1.557 3.765 5.349 1.00 77.94 256 TRP A N 1
ATOM 2042 C CA . TRP A 1 256 ? 2.061 4.738 6.314 1.00 77.94 256 TRP A CA 1
ATOM 2043 C C . TRP A 1 256 ? 1.090 4.862 7.474 1.00 77.94 256 TRP A C 1
ATOM 2045 O O . TRP A 1 256 ? -0.114 5.052 7.273 1.00 77.94 256 TRP A O 1
ATOM 2055 N N . VAL A 1 257 ? 1.633 4.783 8.684 1.00 74.00 257 VAL A N 1
ATOM 2056 C CA . VAL A 1 257 ? 0.885 5.003 9.920 1.00 74.00 257 VAL A CA 1
ATOM 2057 C C . VAL A 1 257 ? 1.414 6.287 10.568 1.00 74.00 257 VAL A C 1
ATOM 2059 O O . VAL A 1 257 ? 2.620 6.372 10.816 1.00 74.00 257 VAL A O 1
ATOM 2062 N N . PRO A 1 258 ? 0.564 7.306 10.798 1.00 65.38 258 PRO A N 1
ATOM 2063 C CA . PRO A 1 258 ? 1.002 8.557 11.411 1.00 65.38 258 PRO A CA 1
ATOM 2064 C C . PRO A 1 258 ? 1.479 8.346 12.863 1.00 65.38 258 PRO A C 1
ATOM 2066 O O . PRO A 1 258 ? 1.012 7.418 13.530 1.00 65.38 258 PRO A O 1
ATOM 2069 N N . PRO A 1 259 ? 2.403 9.188 13.369 1.00 60.22 259 PRO A N 1
ATOM 2070 C CA . PRO A 1 259 ? 2.925 9.072 14.730 1.00 60.22 259 PRO A CA 1
ATOM 2071 C C . PRO A 1 259 ? 1.864 9.412 15.790 1.00 60.22 259 PRO A C 1
ATOM 2073 O O . PRO A 1 259 ? 1.014 10.276 15.572 1.00 60.22 259 PRO A O 1
ATOM 2076 N N . ALA A 1 260 ? 1.954 8.790 16.971 1.00 56.56 260 ALA A N 1
ATOM 2077 C CA . ALA A 1 260 ? 1.168 9.206 18.135 1.00 56.56 260 ALA A CA 1
ATOM 2078 C C . ALA A 1 260 ? 1.582 10.601 18.635 1.00 56.56 260 ALA A C 1
ATOM 2080 O O . ALA A 1 260 ? 2.762 10.966 18.616 1.00 56.56 260 ALA A O 1
ATOM 2081 N N . VAL A 1 261 ? 0.616 11.372 19.143 1.00 57.59 261 VAL A N 1
ATOM 2082 C CA . VAL A 1 261 ? 0.889 12.671 19.775 1.00 57.59 261 VAL A CA 1
ATOM 2083 C C . VAL A 1 261 ? 1.485 12.430 21.176 1.00 57.59 261 VAL A C 1
ATOM 2085 O O . VAL A 1 261 ? 0.951 11.603 21.920 1.00 57.59 261 VAL A O 1
ATOM 2088 N N . PRO A 1 262 ? 2.541 13.159 21.598 1.00 50.47 262 PRO A N 1
ATOM 2089 C CA . PRO A 1 262 ? 3.264 12.907 22.855 1.00 50.47 262 PRO A CA 1
ATOM 2090 C C . PRO A 1 262 ? 2.418 12.824 24.142 1.00 50.47 262 PRO A C 1
ATOM 2092 O O . PRO A 1 262 ? 2.838 12.199 25.111 1.00 50.47 262 PRO A O 1
ATOM 2095 N N . GLY A 1 263 ? 1.224 13.428 24.178 1.00 51.28 263 GLY A N 1
ATOM 2096 C CA . GLY A 1 263 ? 0.324 13.383 25.341 1.00 51.28 263 GLY A CA 1
ATOM 2097 C C . GLY A 1 263 ? -0.484 12.086 25.492 1.00 51.28 263 GLY A C 1
ATOM 2098 O O . GLY A 1 263 ? -0.946 11.782 26.591 1.00 51.28 263 GLY A O 1
ATOM 2099 N N . GLU A 1 264 ? -0.648 11.313 24.417 1.00 51.03 264 GLU A N 1
ATOM 2100 C CA . GLU A 1 264 ? -1.454 10.084 24.415 1.00 51.03 264 GLU A CA 1
ATOM 2101 C C . GLU A 1 264 ? -0.633 8.847 24.774 1.00 51.03 264 GLU A C 1
ATOM 2103 O O . GLU A 1 264 ? -1.157 7.954 25.432 1.00 51.03 264 GLU A O 1
ATOM 2108 N N . LEU A 1 265 ? 0.664 8.836 24.450 1.00 51.03 265 LEU A N 1
ATOM 2109 C CA . LEU A 1 265 ? 1.617 7.826 24.923 1.00 51.03 265 LEU A CA 1
ATOM 2110 C C . LEU A 1 265 ? 1.613 7.738 26.454 1.00 51.03 265 LEU A C 1
ATOM 2112 O O . LEU A 1 265 ? 1.389 6.669 27.011 1.00 51.03 265 LEU A O 1
ATOM 2116 N N . ALA A 1 266 ? 1.692 8.886 27.131 1.00 52.91 266 ALA A N 1
ATOM 2117 C CA . ALA A 1 266 ? 1.621 8.964 28.589 1.00 52.91 266 ALA A CA 1
ATOM 2118 C C . ALA A 1 266 ? 0.256 8.531 29.169 1.00 52.91 266 ALA A C 1
ATOM 2120 O O . ALA A 1 266 ? 0.174 8.120 30.328 1.00 52.91 266 ALA A O 1
ATOM 2121 N N . GLN A 1 267 ? -0.839 8.632 28.403 1.00 55.03 267 GLN A N 1
ATOM 2122 C CA . GLN A 1 267 ? -2.154 8.128 28.821 1.00 55.03 267 GLN A CA 1
ATOM 2123 C C . GLN A 1 267 ? -2.314 6.628 28.563 1.00 55.03 267 GLN A C 1
ATOM 2125 O O . GLN A 1 267 ? -2.918 5.946 29.391 1.00 55.03 267 GLN A O 1
ATOM 2130 N N . ALA A 1 268 ? -1.787 6.116 27.452 1.00 51.78 268 ALA A N 1
ATOM 2131 C CA . ALA A 1 268 ? -1.760 4.693 27.140 1.00 51.78 268 ALA A CA 1
ATOM 2132 C C . ALA A 1 268 ? -0.888 3.938 28.153 1.00 51.78 268 ALA A C 1
ATOM 2134 O O . ALA A 1 268 ? -1.370 2.990 28.767 1.00 51.78 268 ALA A O 1
ATOM 2135 N N . GLU A 1 269 ? 0.316 4.439 28.442 1.00 53.34 269 GLU A N 1
ATOM 2136 C CA . GLU A 1 269 ? 1.201 3.919 29.493 1.00 53.34 269 GLU A CA 1
ATOM 2137 C C . GLU A 1 269 ? 0.510 3.934 30.864 1.00 53.34 269 GLU A C 1
ATOM 2139 O O . GLU A 1 269 ? 0.456 2.911 31.541 1.00 53.34 269 GLU A O 1
ATOM 2144 N N . LYS A 1 270 ? -0.153 5.038 31.243 1.00 57.75 270 LYS A N 1
ATOM 2145 C CA . LYS A 1 270 ? -0.931 5.097 32.497 1.00 57.75 270 LYS A CA 1
ATOM 2146 C C . LYS A 1 270 ? -2.086 4.096 32.557 1.00 57.75 270 LYS A C 1
ATOM 2148 O O . LYS A 1 270 ? -2.379 3.572 33.631 1.00 57.75 270 LYS A O 1
ATOM 2153 N N . ARG A 1 271 ? -2.786 3.855 31.443 1.00 57.81 271 ARG A N 1
ATOM 2154 C CA . ARG A 1 271 ? -3.857 2.845 31.372 1.00 57.81 271 ARG A CA 1
ATOM 2155 C C . ARG A 1 271 ? -3.283 1.437 31.499 1.00 57.81 271 ARG A C 1
ATOM 2157 O O . ARG A 1 271 ? -3.879 0.612 32.185 1.00 57.81 271 ARG A O 1
ATOM 2164 N N . MET A 1 272 ? -2.130 1.187 30.889 1.00 54.44 272 MET A N 1
ATOM 2165 C CA . MET A 1 272 ? -1.420 -0.085 30.981 1.00 54.44 272 MET A CA 1
ATOM 2166 C C . MET A 1 272 ? -0.911 -0.362 32.395 1.00 54.44 272 MET A C 1
ATOM 2168 O O . MET A 1 272 ? -1.146 -1.454 32.903 1.00 54.44 272 MET A O 1
ATOM 2172 N N . ASP A 1 273 ? -0.311 0.620 33.068 1.00 57.12 273 ASP A N 1
ATOM 2173 C CA . ASP A 1 273 ? 0.117 0.488 34.466 1.00 57.12 273 ASP A CA 1
ATOM 2174 C C . ASP A 1 273 ? -1.074 0.208 35.392 1.00 57.12 273 ASP A C 1
ATOM 2176 O O . ASP A 1 273 ? -1.011 -0.643 36.284 1.00 57.12 273 ASP A O 1
ATOM 2180 N N . ALA A 1 274 ? -2.203 0.880 35.149 1.00 57.03 274 ALA A N 1
ATOM 2181 C CA . ALA A 1 274 ? -3.434 0.651 35.897 1.00 57.03 274 ALA A CA 1
ATOM 2182 C C . ALA A 1 274 ? -4.013 -0.758 35.662 1.00 57.03 274 ALA A C 1
ATOM 2184 O O . ALA A 1 274 ? -4.474 -1.390 36.614 1.00 57.03 274 ALA A O 1
ATOM 2185 N N . LEU A 1 275 ? -3.966 -1.265 34.425 1.00 49.94 275 LEU A N 1
ATOM 2186 C CA . LEU A 1 275 ? -4.431 -2.607 34.056 1.00 49.94 275 LEU A CA 1
ATOM 2187 C C . LEU A 1 275 ? -3.500 -3.709 34.574 1.00 49.94 275 LEU A C 1
ATOM 2189 O O . LEU A 1 275 ? -3.979 -4.674 35.166 1.00 49.94 275 LEU A O 1
ATOM 2193 N N . GLY A 1 276 ? -2.184 -3.551 34.427 1.00 52.88 276 GLY A N 1
ATOM 2194 C CA . GLY A 1 276 ? -1.185 -4.476 34.966 1.00 52.88 276 GLY A CA 1
ATOM 2195 C C . GLY A 1 276 ? -1.250 -4.558 36.491 1.00 52.88 276 GLY A C 1
ATOM 2196 O O . GLY A 1 276 ? -1.241 -5.650 37.058 1.00 52.88 276 GLY A O 1
ATOM 2197 N N . GLY A 1 277 ? -1.436 -3.418 37.163 1.00 53.56 277 GLY A N 1
ATOM 2198 C CA . GLY A 1 277 ? -1.656 -3.369 38.609 1.00 53.56 277 GLY A CA 1
ATOM 2199 C C . GLY A 1 277 ? -3.016 -3.918 39.061 1.00 53.56 277 GLY A C 1
ATOM 2200 O O . GLY A 1 277 ? -3.156 -4.330 40.214 1.00 53.56 277 GLY A O 1
ATOM 2201 N N . ALA A 1 278 ? -4.039 -3.923 38.204 1.00 50.44 278 ALA A N 1
ATOM 2202 C CA . ALA A 1 278 ? -5.331 -4.552 38.493 1.00 50.44 278 ALA A CA 1
ATOM 2203 C C . ALA A 1 278 ? -5.275 -6.079 38.313 1.00 50.44 278 ALA A C 1
ATOM 2205 O O . ALA A 1 278 ? -5.783 -6.807 39.161 1.00 50.44 278 ALA A O 1
ATOM 2206 N N . LEU A 1 279 ? -4.602 -6.558 37.264 1.00 42.50 279 LEU A N 1
ATOM 2207 C CA . LEU A 1 279 ? -4.375 -7.982 37.001 1.00 42.50 279 LEU A CA 1
ATOM 2208 C C . LEU A 1 279 ? -3.477 -8.635 38.054 1.00 42.50 279 LEU A C 1
ATOM 2210 O O . LEU A 1 279 ? -3.804 -9.718 38.523 1.00 42.50 279 LEU A O 1
ATOM 2214 N N . GLY A 1 280 ? -2.401 -7.965 38.483 1.00 40.50 280 GLY A N 1
ATOM 2215 C CA . GLY A 1 280 ? -1.554 -8.463 39.573 1.00 40.50 280 GLY A CA 1
ATOM 2216 C C . GLY A 1 280 ? -2.339 -8.656 40.874 1.00 40.50 280 GLY A C 1
ATOM 2217 O O . GLY A 1 280 ? -2.290 -9.716 41.481 1.00 40.50 280 GLY A O 1
ATOM 2218 N N . ARG A 1 281 ? -3.181 -7.680 41.239 1.00 55.16 281 ARG A N 1
ATOM 2219 C CA . ARG A 1 281 ? -4.029 -7.765 42.441 1.00 55.16 281 ARG A CA 1
ATOM 2220 C C . ARG A 1 281 ? -5.115 -8.840 42.366 1.00 55.16 281 ARG A C 1
ATOM 2222 O O . ARG A 1 281 ? -5.508 -9.342 43.408 1.00 55.16 281 ARG A O 1
ATOM 2229 N N . ALA A 1 282 ? -5.600 -9.165 41.168 1.00 42.25 282 ALA A N 1
ATOM 2230 C CA . ALA A 1 282 ? -6.595 -10.215 40.951 1.00 42.25 282 ALA A CA 1
ATOM 2231 C C . ALA A 1 282 ? -5.993 -11.631 40.930 1.00 42.25 282 ALA A C 1
ATOM 2233 O O . ALA A 1 282 ? -6.721 -12.600 41.107 1.00 42.25 282 ALA A O 1
ATOM 2234 N N . LEU A 1 283 ? -4.688 -11.757 40.676 1.00 40.88 283 LEU A N 1
ATOM 2235 C CA . LEU A 1 283 ? -3.971 -13.035 40.706 1.00 40.88 283 LEU A CA 1
ATOM 2236 C C . LEU A 1 283 ? -3.417 -13.362 42.099 1.00 40.88 283 LEU A C 1
ATOM 2238 O O . LEU A 1 283 ? -3.196 -14.531 42.402 1.00 40.88 283 LEU A O 1
ATOM 2242 N N . ASP A 1 284 ? -3.236 -12.342 42.938 1.00 54.69 284 ASP A N 1
ATOM 2243 C CA . ASP A 1 284 ? -2.797 -12.474 44.330 1.00 54.69 284 ASP A CA 1
ATOM 2244 C C . ASP A 1 284 ? -3.967 -12.651 45.329 1.00 54.69 284 ASP A C 1
ATOM 2246 O O . ASP A 1 284 ? -3.731 -12.775 46.534 1.00 54.69 284 ASP A O 1
ATOM 2250 N N . SER A 1 285 ? -5.221 -12.653 44.851 1.00 49.09 285 SER A N 1
ATOM 2251 C CA . SER A 1 285 ? -6.455 -12.824 45.641 1.00 49.09 285 SER A CA 1
ATOM 2252 C C . SER A 1 285 ? -7.144 -14.153 45.358 1.00 49.09 285 SER A C 1
ATOM 2254 O O . SER A 1 285 ? -7.522 -14.841 46.331 1.00 49.09 285 SER A O 1
#

Radius of gyration: 25.55 Å; Cα contacts (8 Å, |Δi|>4): 449; chains: 1; bounding box: 63×52×100 Å

Mean predicted aligned error: 13.9 Å